Protein AF-A0A3Q0JK42-F1 (afdb_monomer_lite)

Secondary structure (DSSP, 8-state):
-----PPPTT--EEEEETHHHHHHHHHHHHHHHTT--SSSSSTT-EEEEES-B-TTTSTTT-SSPPPP-GGGSSEEEEE-SSEESSTTS-SEE-S--SSEEEEETTSS--TTSPP-TTHHHHHHHHT---HHHHHHHHHHHHHHHHHHHHTT-TTS---EEE--TTHHHHHHTTTT-S----TT-TT-SEEE-STTTTT----EEEEE---SSSS--EEEEEEEEE--TTPPPEES-EEEEEEETTEEEEEEE--TTTTEE-TT-EEEEEEEEETTSS-SS-----EEEEE-

pLDDT: mean 81.43, std 16.19, range [24.94, 98.69]

Structure (mmCIF, N/CA/C/O backbone):
data_AF-A0A3Q0JK42-F1
#
_entry.id   AF-A0A3Q0JK42-F1
#
loop_
_atom_site.group_PDB
_atom_site.id
_atom_site.type_symbol
_atom_site.label_atom_id
_atom_site.label_alt_id
_atom_site.label_comp_id
_atom_site.label_asym_id
_atom_site.label_entity_id
_atom_site.label_seq_id
_atom_site.pdbx_PDB_ins_code
_atom_site.Cartn_x
_atom_site.Cartn_y
_atom_site.Cartn_z
_atom_site.occupancy
_atom_site.B_iso_or_equiv
_atom_site.auth_seq_id
_atom_site.auth_comp_id
_atom_site.auth_asym_id
_atom_site.auth_atom_id
_atom_site.pdbx_PDB_model_num
ATOM 1 N N . MET A 1 1 ? 32.723 -15.641 -33.026 1.00 32.78 1 MET A N 1
ATOM 2 C CA . MET A 1 1 ? 31.416 -15.017 -32.729 1.00 32.78 1 MET A CA 1
ATOM 3 C C . MET A 1 1 ? 31.024 -15.436 -31.329 1.00 32.78 1 MET A C 1
ATOM 5 O O . MET A 1 1 ? 30.781 -16.614 -31.120 1.00 32.78 1 MET A O 1
ATOM 9 N N . VAL A 1 2 ? 31.061 -14.514 -30.368 1.00 24.94 2 VAL A N 1
ATOM 10 C CA . VAL A 1 2 ? 30.488 -14.760 -29.041 1.00 24.94 2 VAL A CA 1
ATOM 11 C C . VAL A 1 2 ? 29.003 -14.458 -29.167 1.00 24.94 2 VAL A C 1
ATOM 13 O O . VAL A 1 2 ? 28.617 -13.308 -29.366 1.00 24.94 2 VAL A O 1
ATOM 16 N N . SER A 1 3 ? 28.186 -15.504 -29.150 1.00 26.56 3 SER A N 1
ATOM 17 C CA . SER A 1 3 ? 26.735 -15.387 -29.107 1.00 26.56 3 SER A CA 1
ATOM 18 C C . SER A 1 3 ? 26.363 -14.841 -27.732 1.00 26.56 3 SER A C 1
ATOM 20 O O . SER A 1 3 ? 26.438 -15.566 -26.744 1.00 26.56 3 SER A O 1
ATOM 22 N N . ILE A 1 4 ? 26.022 -13.555 -27.648 1.00 33.03 4 ILE A N 1
ATOM 23 C CA . ILE A 1 4 ? 25.383 -13.000 -26.453 1.00 33.03 4 ILE A CA 1
ATOM 24 C C . ILE A 1 4 ? 23.998 -13.655 -26.390 1.00 33.03 4 ILE A C 1
ATOM 26 O O . ILE A 1 4 ? 23.230 -13.479 -27.341 1.00 33.03 4 ILE A O 1
ATOM 30 N N . PRO A 1 5 ? 23.671 -14.445 -25.353 1.00 32.69 5 PRO A N 1
ATOM 31 C CA . PRO A 1 5 ? 22.331 -14.989 -25.223 1.00 32.69 5 PRO A CA 1
ATOM 32 C C . PRO A 1 5 ? 21.363 -13.811 -25.084 1.00 32.69 5 PRO A C 1
ATOM 34 O O . PRO A 1 5 ? 21.448 -13.019 -24.148 1.00 32.69 5 PRO A O 1
ATOM 37 N N . VAL A 1 6 ? 20.488 -13.658 -26.075 1.00 39.69 6 VAL A N 1
ATOM 38 C CA . VAL A 1 6 ? 19.373 -12.716 -26.018 1.00 39.69 6 VAL A CA 1
ATOM 39 C C . VAL A 1 6 ? 18.411 -13.279 -24.978 1.00 39.69 6 VAL A C 1
ATOM 41 O O . VAL A 1 6 ? 17.923 -14.394 -25.155 1.00 39.69 6 VAL A O 1
ATOM 44 N N . ALA A 1 7 ? 18.209 -12.551 -23.878 1.00 40.12 7 ALA A N 1
ATOM 45 C CA . ALA A 1 7 ? 17.236 -12.909 -22.850 1.00 40.12 7 ALA A CA 1
ATOM 46 C C . ALA A 1 7 ? 15.854 -13.157 -23.483 1.00 40.12 7 ALA A C 1
ATOM 48 O O . ALA A 1 7 ? 15.482 -12.471 -24.443 1.00 40.12 7 ALA A O 1
ATOM 49 N N . ASP A 1 8 ? 15.125 -14.148 -22.966 1.00 40.28 8 ASP A N 1
ATOM 50 C CA . ASP A 1 8 ? 13.773 -14.473 -23.416 1.00 40.28 8 ASP A CA 1
ATOM 51 C C . ASP A 1 8 ? 12.874 -13.221 -23.293 1.00 40.28 8 ASP A C 1
ATOM 53 O O . ASP A 1 8 ? 12.838 -12.594 -22.230 1.00 40.28 8 ASP A O 1
ATOM 57 N N . PRO A 1 9 ? 12.169 -12.809 -24.362 1.00 42.19 9 PRO A N 1
ATOM 58 C CA . PRO A 1 9 ? 11.233 -11.688 -24.339 1.00 42.19 9 PRO A CA 1
ATOM 59 C C . PRO A 1 9 ? 10.153 -11.733 -23.245 1.00 42.19 9 PRO A C 1
ATOM 61 O O . PRO A 1 9 ? 9.582 -10.686 -22.947 1.00 42.19 9 PRO A O 1
ATOM 64 N N . GLN A 1 10 ? 9.859 -12.907 -22.672 1.00 44.38 10 GLN A N 1
ATOM 65 C CA . GLN A 1 10 ? 8.870 -13.061 -21.596 1.00 44.38 10 GLN A CA 1
ATOM 66 C C . GLN A 1 10 ? 9.382 -12.628 -20.206 1.00 44.38 10 GLN A C 1
ATOM 68 O O . GLN A 1 10 ? 8.567 -12.424 -19.313 1.00 44.38 10 GLN A O 1
ATOM 73 N N . ASP A 1 11 ? 10.688 -12.387 -20.030 1.00 57.28 11 ASP A N 1
ATOM 74 C CA . ASP A 1 11 ? 11.319 -12.141 -18.719 1.00 57.28 11 ASP A CA 1
ATOM 75 C C . ASP A 1 11 ? 11.802 -10.689 -18.513 1.00 57.28 11 ASP A C 1
ATOM 77 O O . ASP A 1 11 ? 12.829 -10.435 -17.878 1.00 57.28 11 ASP A O 1
ATOM 81 N N . ASN A 1 12 ? 11.097 -9.689 -19.051 1.00 74.50 12 ASN A N 1
ATOM 82 C CA . ASN A 1 12 ? 11.522 -8.291 -18.919 1.00 74.50 12 ASN A CA 1
ATOM 83 C C . ASN A 1 12 ? 10.734 -7.544 -17.831 1.00 74.50 12 ASN A C 1
ATOM 85 O O . ASN A 1 12 ? 9.859 -6.731 -18.124 1.00 74.50 12 ASN A O 1
ATOM 89 N N . SER A 1 13 ? 11.057 -7.809 -16.562 1.00 82.94 13 SER A N 1
ATOM 90 C CA . SER A 1 13 ? 10.469 -7.120 -15.405 1.00 82.94 13 SER A CA 1
ATOM 91 C C . SER A 1 13 ? 11.527 -6.308 -14.658 1.00 82.94 13 SER A C 1
ATOM 93 O O . SER A 1 13 ? 12.568 -6.832 -14.263 1.00 82.94 13 SER A O 1
ATOM 95 N N . HIS A 1 14 ? 11.273 -5.016 -14.466 1.00 88.25 14 HIS A N 1
ATOM 96 C CA . HIS A 1 14 ? 12.131 -4.117 -13.698 1.00 88.25 14 HIS A CA 1
ATOM 97 C C . HIS A 1 14 ? 11.442 -3.750 -12.390 1.00 88.25 14 HIS A C 1
ATOM 99 O O . HIS A 1 14 ? 10.287 -3.343 -12.376 1.00 88.25 14 HIS A O 1
ATOM 105 N N . CYS A 1 15 ? 12.166 -3.841 -11.283 1.00 93.38 15 CYS A N 1
ATOM 106 C CA . CYS A 1 15 ? 11.660 -3.489 -9.965 1.00 93.38 15 CYS A CA 1
ATOM 107 C C . CYS A 1 15 ? 12.560 -2.404 -9.372 1.00 93.38 15 CYS A C 1
ATOM 109 O O . CYS A 1 15 ? 13.774 -2.591 -9.276 1.00 93.38 15 CYS A O 1
ATOM 111 N N . GLY A 1 16 ? 11.983 -1.258 -9.019 1.00 95.25 16 GLY A N 1
ATOM 112 C CA . GLY A 1 16 ? 12.720 -0.112 -8.498 1.00 95.25 16 GLY A CA 1
ATOM 113 C C . GLY A 1 16 ? 12.140 0.359 -7.174 1.00 95.25 16 GLY A C 1
ATOM 114 O O . GLY A 1 16 ? 10.959 0.673 -7.100 1.00 95.25 16 GLY A O 1
ATOM 115 N N . PHE A 1 17 ? 12.973 0.433 -6.136 1.00 94.75 17 PHE A N 1
ATOM 116 C CA . PHE A 1 17 ? 12.593 0.931 -4.812 1.00 94.75 17 PHE A CA 1
ATOM 117 C C . PHE A 1 17 ? 13.0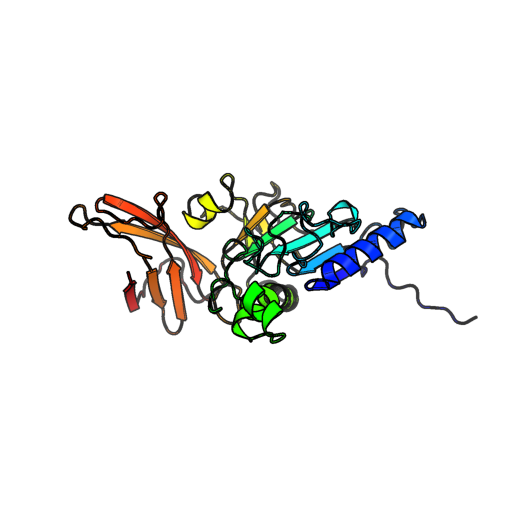28 2.383 -4.614 1.00 94.75 17 PHE A C 1
ATOM 119 O O . PHE A 1 17 ? 14.158 2.729 -4.972 1.00 94.75 17 PHE A O 1
ATOM 126 N N . SER A 1 18 ? 12.175 3.216 -4.007 1.00 92.56 18 SER A N 1
ATOM 127 C CA . SER A 1 18 ? 12.490 4.614 -3.695 1.00 92.56 18 SER A CA 1
ATOM 128 C C . SER A 1 18 ? 12.919 5.386 -4.955 1.00 92.56 18 SER A C 1
ATOM 130 O O . SER A 1 18 ? 12.228 5.352 -5.975 1.00 92.56 18 SER A O 1
ATOM 132 N N . LEU A 1 19 ? 14.085 6.043 -4.945 1.00 90.88 19 LEU A N 1
ATOM 133 C CA . LEU A 1 19 ? 14.678 6.688 -6.125 1.00 90.88 19 LEU A CA 1
ATOM 134 C C . LEU A 1 19 ? 14.878 5.710 -7.300 1.00 90.88 19 LEU A C 1
ATOM 136 O O . LEU A 1 19 ? 14.766 6.096 -8.464 1.00 90.88 19 LEU A O 1
ATOM 140 N N . GLY A 1 20 ? 15.129 4.432 -7.008 1.00 92.81 20 GLY A N 1
ATOM 141 C CA . GLY A 1 20 ? 15.275 3.376 -8.008 1.00 92.81 20 GLY A CA 1
ATOM 142 C C . GLY A 1 20 ? 14.025 3.169 -8.868 1.00 92.81 20 GLY A C 1
ATOM 143 O O . GLY A 1 20 ? 14.156 2.762 -10.020 1.00 92.81 20 GLY A O 1
ATOM 144 N N . ALA A 1 21 ? 12.829 3.504 -8.367 1.00 94.62 21 ALA A N 1
ATOM 145 C CA . ALA A 1 21 ? 11.599 3.477 -9.163 1.00 94.62 21 ALA A CA 1
ATOM 146 C C . ALA A 1 21 ? 11.678 4.452 -10.349 1.00 94.62 21 ALA A C 1
ATOM 148 O O . ALA A 1 21 ? 11.336 4.108 -11.480 1.00 94.62 21 ALA A O 1
ATOM 149 N N . HIS A 1 22 ? 12.203 5.657 -10.115 1.00 93.62 22 HIS A N 1
ATOM 150 C CA . HIS A 1 22 ? 12.406 6.650 -11.168 1.00 93.62 22 HIS A CA 1
ATOM 151 C C . HIS A 1 22 ? 13.525 6.241 -12.120 1.00 93.62 22 HIS A C 1
ATOM 153 O O . HIS A 1 22 ? 13.368 6.389 -13.328 1.00 93.62 22 HIS A O 1
ATOM 159 N N . VAL A 1 23 ? 14.615 5.655 -11.610 1.00 92.44 23 VAL A N 1
ATOM 160 C CA . VAL A 1 23 ? 15.684 5.093 -12.454 1.00 92.44 23 VAL A CA 1
ATOM 161 C C . VAL A 1 23 ? 15.128 4.037 -13.416 1.00 92.44 23 VAL A C 1
ATOM 163 O O . VAL A 1 23 ? 15.456 4.072 -14.602 1.00 92.44 23 VAL A O 1
ATOM 166 N N . ALA A 1 24 ? 14.246 3.149 -12.944 1.00 91.50 24 ALA A N 1
ATOM 167 C CA . ALA A 1 24 ? 13.568 2.173 -13.797 1.00 91.50 24 ALA A CA 1
ATOM 168 C C . ALA A 1 24 ? 12.696 2.851 -14.872 1.00 91.50 24 ALA A C 1
ATOM 170 O O . ALA A 1 24 ? 12.760 2.458 -16.036 1.00 91.50 24 ALA A O 1
ATOM 171 N N . GLY A 1 25 ? 11.958 3.910 -14.518 1.00 90.31 25 GLY A N 1
ATOM 172 C CA . GLY A 1 25 ? 11.183 4.709 -15.477 1.00 90.31 25 GLY A CA 1
ATOM 173 C C . GLY A 1 25 ? 12.052 5.365 -16.558 1.00 90.31 25 GLY A C 1
ATOM 174 O O . GLY A 1 25 ? 11.783 5.225 -17.752 1.00 90.31 25 GLY A O 1
ATOM 175 N N . TYR A 1 26 ? 13.161 6.004 -16.166 1.00 90.00 26 TYR A N 1
ATOM 176 C CA . TYR A 1 26 ? 14.138 6.568 -17.108 1.00 90.00 26 TYR A CA 1
ATOM 177 C C . TYR A 1 26 ? 14.740 5.507 -18.030 1.00 90.00 26 TYR A C 1
ATOM 179 O O . TYR A 1 26 ? 14.909 5.763 -19.225 1.00 90.00 26 TYR A O 1
ATOM 187 N N . ALA A 1 27 ? 15.052 4.322 -17.498 1.00 87.88 27 ALA A N 1
ATOM 188 C CA . ALA A 1 27 ? 15.538 3.206 -18.296 1.00 87.88 27 ALA A CA 1
ATOM 189 C C . ALA A 1 27 ? 14.483 2.774 -19.325 1.00 87.88 27 ALA A C 1
ATOM 191 O O . ALA A 1 27 ? 14.784 2.756 -20.519 1.00 87.88 27 ALA A O 1
ATOM 192 N N . GLY A 1 28 ? 13.240 2.527 -18.893 1.00 85.69 28 GLY A N 1
ATOM 193 C CA . GLY A 1 28 ? 12.124 2.164 -19.772 1.00 85.69 28 GLY A CA 1
ATOM 194 C C . GLY A 1 28 ? 11.930 3.169 -20.908 1.00 85.69 28 GLY A C 1
ATOM 195 O O . GLY A 1 28 ? 11.984 2.806 -22.088 1.00 85.69 28 GLY A O 1
ATOM 196 N N . ARG A 1 29 ? 11.857 4.461 -20.574 1.00 85.31 29 ARG A N 1
ATOM 197 C CA . ARG A 1 29 ? 11.729 5.544 -21.559 1.00 85.31 29 ARG A CA 1
ATOM 198 C C . ARG A 1 29 ? 12.920 5.641 -22.509 1.00 85.31 29 ARG A C 1
ATOM 200 O O . ARG A 1 29 ? 12.750 5.856 -23.709 1.00 85.31 29 ARG A O 1
ATOM 207 N N . GLY A 1 30 ? 14.135 5.466 -21.993 1.00 83.81 30 GLY A N 1
ATOM 208 C CA . GLY A 1 30 ? 15.356 5.458 -22.794 1.00 83.81 30 GLY A CA 1
ATOM 209 C C . GLY A 1 30 ? 15.365 4.342 -23.841 1.00 83.81 30 GLY A C 1
ATOM 210 O O . GLY A 1 30 ? 15.785 4.573 -24.977 1.00 83.81 30 GLY A O 1
ATOM 211 N N . VAL A 1 31 ? 14.864 3.152 -23.493 1.00 76.94 31 VAL A N 1
ATOM 212 C CA . VAL A 1 31 ? 14.744 2.037 -24.445 1.00 76.94 31 VAL A CA 1
ATOM 213 C C . VAL A 1 31 ? 13.650 2.324 -25.484 1.00 76.94 31 VAL A C 1
ATOM 215 O O . VAL A 1 31 ? 13.887 2.113 -26.674 1.00 76.94 31 VAL A O 1
ATOM 218 N N . GLN A 1 32 ? 12.500 2.884 -25.086 1.00 75.69 32 GLN A N 1
ATOM 219 C CA . GLN A 1 32 ? 11.429 3.263 -26.022 1.00 75.69 32 GLN A CA 1
ATOM 220 C C . GLN A 1 32 ? 11.888 4.314 -27.048 1.00 75.69 32 GLN A C 1
ATOM 222 O O . GLN A 1 32 ? 11.681 4.149 -28.254 1.00 75.69 32 GLN A O 1
ATOM 227 N N . ASN A 1 33 ? 12.571 5.368 -26.587 1.00 76.19 33 ASN A N 1
ATOM 228 C CA . ASN A 1 33 ? 13.036 6.477 -27.428 1.00 76.19 33 ASN A CA 1
ATOM 229 C C . ASN A 1 33 ? 14.079 6.056 -28.470 1.00 76.19 33 ASN A C 1
ATOM 231 O O . ASN A 1 33 ? 14.163 6.661 -29.537 1.00 76.19 33 ASN A O 1
ATOM 235 N N . LYS A 1 34 ? 14.857 5.000 -28.202 1.00 73.19 34 LYS A N 1
ATOM 236 C CA . LYS A 1 34 ? 15.833 4.445 -29.156 1.00 73.19 34 LYS A CA 1
ATOM 237 C C . LYS A 1 34 ? 15.196 3.630 -30.287 1.00 73.19 34 LYS A C 1
ATOM 239 O O . LYS A 1 34 ? 15.912 3.018 -31.073 1.00 73.19 34 LYS A O 1
ATOM 244 N N . GLY A 1 35 ? 13.866 3.623 -30.394 1.00 59.00 35 GLY A N 1
ATOM 245 C CA . GLY A 1 35 ? 13.168 2.989 -31.508 1.00 59.00 35 GLY A CA 1
ATOM 246 C C . GLY A 1 35 ? 13.097 1.468 -31.403 1.00 59.00 35 GLY A C 1
ATOM 247 O O . GLY A 1 35 ? 12.729 0.820 -32.380 1.00 59.00 35 GLY A O 1
ATOM 248 N N . PHE A 1 36 ? 13.365 0.892 -30.225 1.00 57.88 36 PHE A N 1
ATOM 249 C CA . PHE A 1 36 ? 13.019 -0.497 -29.915 1.00 57.88 36 PHE A CA 1
ATOM 250 C C . PHE A 1 36 ? 11.489 -0.630 -29.774 1.00 57.88 36 PHE A C 1
ATOM 252 O O . PHE A 1 36 ? 10.960 -1.004 -28.733 1.00 57.88 36 PHE A O 1
ATOM 259 N N . LYS A 1 37 ? 10.729 -0.270 -30.813 1.00 50.44 37 LYS A N 1
ATOM 260 C CA . LYS A 1 37 ? 9.275 -0.405 -30.809 1.00 50.44 37 LYS A CA 1
ATOM 261 C C . LYS A 1 37 ? 8.899 -1.885 -30.837 1.00 50.44 37 LYS A C 1
ATOM 263 O O . LYS A 1 37 ? 9.265 -2.606 -31.758 1.00 50.44 37 LYS A O 1
ATOM 268 N N . ILE A 1 38 ? 8.169 -2.277 -29.790 1.00 48.62 38 ILE A N 1
ATOM 269 C CA . ILE A 1 38 ? 7.027 -3.204 -29.776 1.00 48.62 38 ILE A CA 1
ATOM 270 C C . ILE A 1 38 ? 7.152 -4.305 -30.835 1.00 48.62 38 ILE A C 1
ATOM 272 O O . ILE A 1 38 ? 6.643 -4.191 -31.945 1.00 48.62 38 ILE A O 1
ATOM 276 N N . GLY A 1 39 ? 7.856 -5.376 -30.493 1.00 43.62 39 GLY A N 1
ATOM 277 C CA . GLY A 1 39 ? 7.960 -6.529 -31.384 1.00 43.62 39 GLY A CA 1
ATOM 278 C C . GLY A 1 39 ? 8.380 -7.790 -30.655 1.00 43.62 39 GLY A C 1
ATOM 279 O O . GLY A 1 39 ? 7.776 -8.834 -30.868 1.00 43.62 39 GLY A O 1
ATOM 280 N N . ARG A 1 40 ? 9.364 -7.695 -29.749 1.00 49.38 40 ARG A N 1
ATOM 281 C CA . ARG A 1 40 ? 9.724 -8.806 -28.851 1.00 49.38 40 ARG A CA 1
ATOM 282 C C . ARG A 1 40 ? 10.073 -8.345 -27.429 1.00 49.38 40 ARG A C 1
ATOM 284 O O . ARG A 1 40 ? 9.331 -8.668 -26.525 1.00 49.38 40 ARG A O 1
ATOM 291 N N . ILE A 1 41 ? 11.101 -7.518 -27.217 1.00 49.09 41 ILE A N 1
ATOM 292 C CA . ILE A 1 41 ? 11.657 -7.273 -25.859 1.00 49.09 41 ILE A CA 1
ATOM 293 C C . ILE A 1 41 ? 10.924 -6.183 -25.040 1.00 49.09 41 ILE A C 1
ATOM 295 O O . ILE A 1 41 ? 10.839 -6.275 -23.819 1.00 49.09 41 ILE A O 1
ATOM 299 N N . LEU A 1 42 ? 10.394 -5.134 -25.685 1.00 49.12 42 LEU A N 1
ATOM 300 C CA . LEU A 1 42 ? 9.702 -4.026 -24.996 1.00 49.12 42 LEU A CA 1
ATOM 301 C C . LEU A 1 42 ? 8.175 -4.140 -24.966 1.00 49.12 42 LEU A C 1
ATOM 303 O O . LEU A 1 42 ? 7.535 -3.443 -24.185 1.00 49.12 42 LEU A O 1
ATOM 307 N N . GLY A 1 43 ? 7.586 -4.996 -25.806 1.00 55.97 43 GLY A N 1
ATOM 308 C CA . GLY A 1 43 ? 6.128 -5.151 -25.879 1.00 55.97 43 GLY A CA 1
ATOM 309 C C . GLY A 1 43 ? 5.508 -5.707 -24.594 1.00 55.97 43 GLY A C 1
ATOM 310 O O . GLY A 1 43 ? 4.300 -5.618 -24.435 1.00 55.97 43 GLY A O 1
ATOM 311 N N . MET A 1 44 ? 6.340 -6.248 -23.699 1.00 67.12 44 MET A N 1
ATOM 312 C CA . MET A 1 44 ? 5.950 -6.888 -22.444 1.00 67.12 44 MET A CA 1
ATOM 313 C C . MET A 1 44 ? 6.757 -6.363 -21.244 1.00 67.12 44 MET A C 1
ATOM 315 O O . MET A 1 44 ? 6.790 -7.012 -20.207 1.00 67.12 44 MET A O 1
ATOM 319 N N . LEU A 1 45 ? 7.441 -5.210 -21.362 1.00 83.31 45 LEU A N 1
ATOM 320 C CA . LEU A 1 45 ? 8.166 -4.648 -20.216 1.00 83.31 45 LEU A CA 1
ATOM 321 C C . LEU A 1 45 ? 7.166 -4.302 -19.104 1.00 83.31 45 LEU A C 1
ATOM 323 O O . LEU A 1 45 ? 6.267 -3.484 -19.320 1.00 83.31 45 LEU A O 1
ATOM 327 N N . LYS A 1 46 ? 7.381 -4.877 -17.921 1.00 90.62 46 LYS A N 1
ATOM 328 C CA . LYS A 1 46 ? 6.724 -4.488 -16.673 1.00 90.62 46 LYS A CA 1
ATOM 329 C C . LYS A 1 46 ? 7.691 -3.692 -15.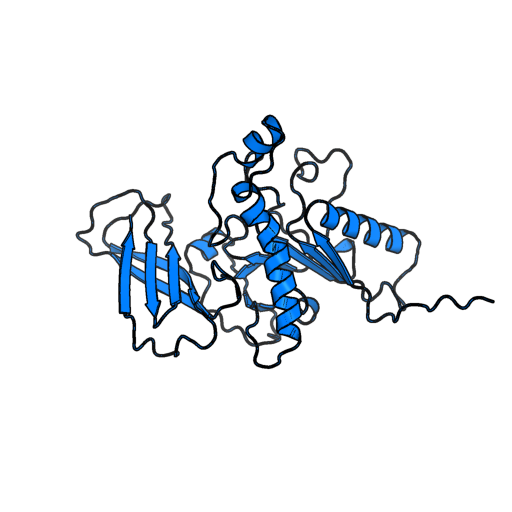800 1.00 90.62 46 LYS A C 1
ATOM 331 O O . LYS A 1 46 ? 8.840 -4.097 -15.625 1.00 90.62 46 LYS A O 1
ATOM 336 N N . ILE A 1 47 ? 7.225 -2.586 -15.222 1.00 94.44 47 ILE A N 1
ATOM 337 C CA . ILE A 1 47 ? 7.947 -1.854 -14.174 1.00 94.44 47 ILE A CA 1
ATOM 338 C C . ILE A 1 47 ? 7.130 -1.874 -12.882 1.00 94.44 47 ILE A C 1
ATOM 340 O O . ILE A 1 47 ? 6.017 -1.363 -12.856 1.00 94.44 47 ILE A O 1
ATOM 344 N N . SER A 1 48 ? 7.717 -2.382 -11.801 1.00 97.12 48 SER A N 1
ATOM 345 C CA . SER A 1 48 ? 7.177 -2.265 -10.446 1.00 97.12 48 SER A CA 1
ATOM 346 C C . SER A 1 48 ? 7.889 -1.151 -9.679 1.00 97.12 48 SER A C 1
ATOM 348 O O . SER A 1 48 ? 9.075 -1.261 -9.353 1.00 97.12 48 SER A O 1
ATOM 350 N N . GLY A 1 49 ? 7.168 -0.068 -9.395 1.00 97.56 49 GLY A N 1
ATOM 351 C CA . GLY A 1 49 ? 7.615 1.044 -8.559 1.00 97.56 49 GLY A CA 1
ATOM 352 C C . GLY A 1 49 ? 7.280 0.794 -7.091 1.00 97.56 49 GLY A C 1
ATOM 353 O O . GLY A 1 49 ? 6.117 0.737 -6.706 1.00 97.56 49 GLY A O 1
ATOM 354 N N . LEU A 1 50 ? 8.292 0.648 -6.247 1.00 97.69 50 LEU A N 1
ATOM 355 C CA . LEU A 1 50 ? 8.116 0.360 -4.829 1.00 97.69 50 LEU A CA 1
ATOM 356 C C . LEU A 1 50 ? 8.394 1.619 -4.022 1.00 97.69 50 LEU A C 1
ATOM 358 O O . LEU A 1 50 ? 9.546 2.011 -3.848 1.00 97.69 50 LEU A O 1
ATOM 36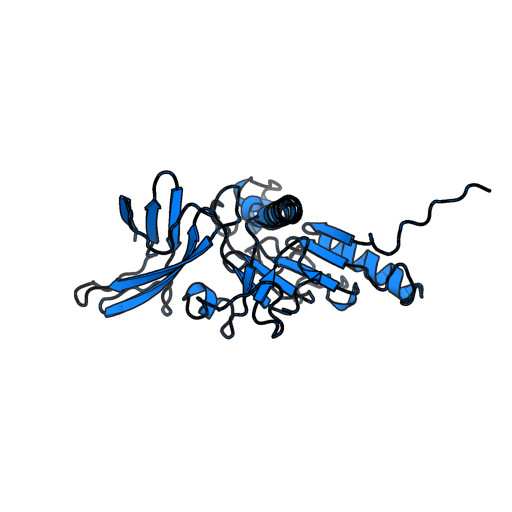2 N N . 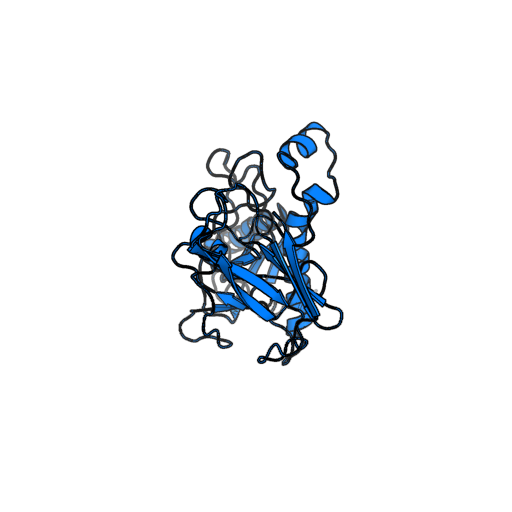ASP A 1 51 ? 7.312 2.241 -3.574 1.00 96.38 51 ASP A N 1
ATOM 363 C CA . ASP A 1 51 ? 7.256 3.519 -2.874 1.00 96.38 51 ASP A CA 1
ATOM 364 C C . ASP A 1 51 ? 8.162 4.591 -3.511 1.00 96.38 51 ASP A C 1
ATOM 366 O O . ASP A 1 51 ? 9.181 4.971 -2.932 1.00 96.38 51 ASP A O 1
ATOM 370 N N . PRO A 1 52 ? 7.857 5.041 -4.748 1.00 94.38 52 PRO A N 1
ATOM 371 C CA . PRO A 1 52 ? 8.718 5.951 -5.505 1.00 94.38 52 PRO A CA 1
ATOM 372 C C . PRO A 1 52 ? 9.034 7.229 -4.727 1.00 94.38 52 PRO A C 1
ATOM 374 O O . PRO A 1 52 ? 8.138 7.816 -4.124 1.00 94.38 52 PRO A O 1
ATOM 377 N N . ALA A 1 53 ? 10.293 7.670 -4.745 1.00 89.00 53 ALA A N 1
ATOM 378 C CA . ALA A 1 53 ? 10.745 8.785 -3.916 1.00 89.00 53 ALA A CA 1
ATOM 379 C C . ALA A 1 53 ? 9.993 10.096 -4.213 1.00 89.00 53 ALA A C 1
ATOM 381 O O . ALA A 1 53 ? 9.947 10.587 -5.334 1.00 89.00 53 ALA A O 1
ATOM 382 N N . SER A 1 54 ? 9.454 10.707 -3.164 1.00 82.12 54 SER A N 1
ATOM 383 C CA . SER A 1 54 ? 8.755 11.990 -3.223 1.00 82.12 54 SER A CA 1
ATOM 384 C C . SER A 1 54 ? 9.678 13.196 -3.428 1.00 82.12 54 SER A C 1
ATOM 386 O O . SER A 1 54 ? 9.375 14.050 -4.267 1.00 82.12 54 SER A O 1
ATOM 388 N N . PRO A 1 55 ? 10.776 13.344 -2.655 1.00 72.62 55 PRO A N 1
ATOM 389 C CA . PRO A 1 55 ? 11.630 14.524 -2.762 1.00 72.62 55 PRO A CA 1
ATOM 390 C C . PRO A 1 55 ? 12.150 14.704 -4.195 1.00 72.62 55 PRO A C 1
ATOM 392 O O . PRO A 1 55 ? 12.569 13.735 -4.817 1.00 72.62 55 PRO A O 1
ATOM 395 N N . LEU A 1 56 ? 12.131 15.942 -4.708 1.00 68.62 56 LEU A N 1
ATOM 396 C CA . LEU A 1 56 ? 12.558 16.337 -6.068 1.00 68.62 56 LEU A CA 1
ATOM 397 C C . LEU A 1 56 ? 11.655 15.894 -7.240 1.00 68.62 56 LEU A C 1
ATOM 399 O O . LEU A 1 56 ? 11.834 16.402 -8.344 1.00 68.62 56 LEU A O 1
ATOM 403 N N . PHE A 1 57 ? 10.669 15.017 -7.019 1.00 67.19 57 PHE A N 1
ATOM 404 C CA . PHE A 1 57 ? 9.740 14.547 -8.064 1.00 67.19 57 PHE A CA 1
ATOM 405 C C . PHE A 1 57 ? 8.303 15.084 -7.917 1.00 67.19 57 PHE A C 1
ATOM 407 O O . PHE A 1 57 ? 7.466 14.834 -8.781 1.00 67.19 57 PHE A O 1
ATOM 414 N N . ARG A 1 58 ? 8.002 15.856 -6.859 1.00 66.88 58 ARG A N 1
ATOM 415 C CA . ARG A 1 58 ? 6.702 16.544 -6.689 1.00 66.88 58 ARG A CA 1
ATOM 416 C C . ARG A 1 58 ? 6.565 17.722 -7.646 1.00 66.88 58 ARG A C 1
ATOM 418 O O . ARG A 1 58 ? 7.515 18.479 -7.809 1.00 66.88 58 ARG A O 1
ATOM 425 N N . GLN A 1 59 ? 5.356 17.978 -8.148 1.00 55.94 59 GLN A N 1
ATOM 426 C CA . GLN A 1 59 ? 5.065 19.078 -9.086 1.00 55.94 59 GLN A CA 1
ATOM 427 C C . GLN A 1 59 ? 5.560 20.466 -8.621 1.00 55.94 59 GLN A C 1
ATOM 429 O O . GLN A 1 59 ? 5.964 21.277 -9.446 1.00 55.94 59 GLN A O 1
ATOM 434 N N . LEU A 1 60 ? 5.593 20.729 -7.308 1.00 48.00 60 LEU A N 1
ATOM 435 C CA . LEU A 1 60 ? 6.077 21.991 -6.719 1.00 48.00 60 LEU A CA 1
ATOM 436 C C . LEU A 1 60 ? 7.613 22.128 -6.662 1.00 48.00 60 LEU A C 1
ATOM 438 O O . LEU A 1 60 ? 8.114 23.234 -6.486 1.00 48.00 60 LEU A O 1
ATOM 442 N N . LEU A 1 61 ? 8.357 21.025 -6.794 1.00 49.84 61 LEU A N 1
ATOM 443 C CA . LEU A 1 61 ? 9.827 20.967 -6.748 1.00 49.84 61 LEU A CA 1
ATOM 444 C C . LEU A 1 61 ? 10.431 20.285 -7.986 1.00 49.84 61 LEU A C 1
ATOM 446 O O . LEU A 1 61 ? 11.633 20.028 -7.998 1.00 49.84 61 LEU A O 1
ATOM 450 N N . ALA A 1 62 ? 9.619 19.978 -9.003 1.00 51.00 62 ALA A N 1
ATOM 451 C CA . ALA A 1 62 ? 10.021 19.288 -10.223 1.00 51.00 62 ALA A CA 1
ATOM 452 C C . ALA A 1 62 ? 10.901 20.202 -11.088 1.00 51.00 62 ALA A C 1
ATOM 454 O O . ALA A 1 62 ? 10.496 20.765 -12.105 1.00 51.00 62 ALA A O 1
ATOM 455 N N . THR A 1 63 ? 12.147 20.369 -10.663 1.00 47.97 63 THR A N 1
ATOM 456 C CA . THR A 1 63 ? 13.225 20.916 -11.469 1.00 47.97 63 THR A CA 1
ATOM 457 C C . THR A 1 63 ? 13.585 19.860 -12.503 1.00 47.97 63 THR A C 1
ATOM 459 O O . THR A 1 63 ? 14.301 18.926 -12.164 1.00 47.97 63 THR A O 1
ATOM 462 N N . SER A 1 64 ? 13.037 19.960 -13.719 1.00 56.25 64 SER A N 1
ATOM 463 C CA . SER A 1 64 ? 13.417 19.198 -14.931 1.00 56.25 64 SER A CA 1
ATOM 464 C C . SER A 1 64 ? 13.418 17.656 -14.882 1.00 56.25 64 SER A C 1
ATOM 466 O O . SER A 1 64 ? 13.553 17.028 -15.933 1.00 56.25 64 SER A O 1
ATOM 468 N N . LEU A 1 65 ? 13.241 17.030 -13.719 1.00 67.31 65 LEU A N 1
ATOM 469 C CA . LEU A 1 65 ? 13.212 15.588 -13.535 1.00 67.31 65 LEU A CA 1
ATOM 470 C C . LEU A 1 65 ? 11.800 15.068 -13.774 1.00 67.31 65 LEU A C 1
ATOM 472 O O . LEU A 1 65 ? 10.834 15.534 -13.174 1.00 67.31 65 LEU A O 1
ATOM 476 N N . VAL A 1 66 ? 11.688 14.065 -14.638 1.00 77.75 66 VAL A N 1
ATOM 477 C CA . VAL A 1 66 ? 10.429 13.373 -14.882 1.00 77.75 66 VAL A CA 1
ATOM 478 C C . VAL A 1 66 ? 10.322 12.174 -13.947 1.00 77.75 66 VAL A C 1
ATOM 480 O O . VAL A 1 66 ? 11.241 11.358 -13.867 1.00 77.75 66 VAL A O 1
ATOM 483 N N . SER A 1 67 ? 9.197 12.074 -13.247 1.00 87.25 67 SER A N 1
ATOM 484 C CA . SER A 1 67 ? 8.857 10.918 -12.425 1.00 87.25 67 SER A CA 1
ATOM 485 C C . SER A 1 67 ? 8.585 9.675 -13.282 1.00 87.25 67 SER A C 1
ATOM 487 O O . SER A 1 67 ? 8.373 9.750 -14.500 1.00 87.25 67 SER A O 1
ATOM 489 N N . LEU A 1 68 ? 8.587 8.524 -12.603 1.00 92.00 68 LEU A N 1
ATOM 490 C CA . LEU A 1 68 ? 8.044 7.285 -13.156 1.00 92.00 68 LEU A CA 1
ATOM 491 C C . LEU A 1 68 ? 6.586 7.556 -13.527 1.00 92.00 68 LEU A C 1
ATOM 493 O O . LEU A 1 68 ? 5.874 8.172 -12.738 1.00 92.00 68 LEU A O 1
ATOM 497 N N . ASN A 1 69 ? 6.150 7.104 -14.695 1.00 92.94 69 ASN A N 1
ATOM 498 C CA . ASN A 1 69 ? 4.739 7.118 -15.053 1.00 92.94 69 ASN A CA 1
ATOM 499 C C . ASN A 1 69 ? 4.333 5.899 -15.889 1.00 92.94 69 ASN A C 1
ATOM 501 O O . ASN A 1 69 ? 5.180 5.151 -16.376 1.00 92.94 69 ASN A O 1
ATOM 505 N N . SER A 1 70 ? 3.026 5.725 -16.089 1.00 93.44 70 SER A N 1
ATOM 506 C CA . SER A 1 70 ? 2.439 4.638 -16.878 1.00 93.44 70 SER A CA 1
ATOM 507 C C . SER A 1 70 ? 2.997 4.526 -18.301 1.00 93.44 70 SER A C 1
ATOM 509 O O . SER A 1 70 ? 3.102 3.421 -18.817 1.00 93.44 70 SER A O 1
ATOM 511 N N . GLY A 1 71 ? 3.437 5.622 -18.922 1.00 90.19 71 GLY A N 1
ATOM 512 C CA . GLY A 1 71 ? 4.033 5.603 -20.260 1.00 90.19 71 GLY A CA 1
ATOM 513 C C . GLY A 1 71 ? 5.424 4.964 -20.336 1.00 90.19 71 GLY A C 1
ATOM 514 O O . GLY A 1 71 ? 5.892 4.672 -21.435 1.00 90.19 71 GLY A O 1
ATOM 515 N N . ASP A 1 72 ? 6.098 4.718 -19.209 1.00 88.88 72 ASP A N 1
ATOM 516 C CA . ASP A 1 72 ? 7.484 4.229 -19.199 1.00 88.88 72 ASP A CA 1
ATOM 517 C C . ASP A 1 72 ? 7.626 2.739 -19.554 1.00 88.88 72 ASP A C 1
ATOM 519 O O . ASP A 1 72 ? 8.726 2.279 -19.879 1.00 88.88 72 ASP A O 1
ATOM 523 N N . ALA A 1 73 ? 6.525 1.983 -19.566 1.00 89.81 73 ALA A N 1
ATOM 524 C CA . ALA A 1 73 ? 6.505 0.562 -19.905 1.00 89.81 73 ALA A CA 1
ATOM 525 C C . ALA A 1 73 ? 5.142 0.109 -20.449 1.00 89.81 73 ALA A C 1
ATOM 527 O O . ALA A 1 73 ? 4.192 0.885 -20.487 1.00 89.81 73 ALA A O 1
ATOM 528 N N . HIS A 1 74 ? 5.037 -1.158 -20.867 1.00 89.12 74 HIS A N 1
ATOM 529 C CA . HIS A 1 74 ? 3.747 -1.734 -21.261 1.00 89.12 74 HIS A CA 1
ATOM 530 C C . HIS A 1 74 ? 2.795 -1.823 -20.066 1.00 89.12 74 HIS A C 1
ATOM 532 O O . HIS A 1 74 ? 1.602 -1.556 -20.190 1.00 89.12 74 HIS A O 1
ATOM 538 N N . TYR A 1 75 ? 3.344 -2.166 -18.903 1.00 92.69 75 TYR A N 1
ATOM 539 C CA . TYR A 1 75 ? 2.620 -2.162 -17.648 1.00 92.69 75 TYR A CA 1
ATOM 540 C C . TYR A 1 75 ? 3.491 -1.592 -16.530 1.00 92.69 75 TYR A C 1
ATOM 542 O O . TYR A 1 75 ? 4.692 -1.848 -16.458 1.00 92.69 75 TYR A O 1
ATOM 550 N N . VAL A 1 76 ? 2.875 -0.789 -15.668 1.00 95.56 76 VAL A N 1
ATOM 551 C CA . VAL A 1 76 ? 3.539 -0.128 -14.543 1.00 95.56 76 VAL A CA 1
ATOM 552 C C . VAL A 1 76 ? 2.642 -0.299 -13.336 1.00 95.56 76 VAL A C 1
ATOM 554 O O . VAL A 1 76 ? 1.534 0.236 -13.331 1.00 95.56 76 VAL A O 1
ATOM 557 N N . ASP A 1 77 ? 3.098 -1.037 -12.337 1.00 97.69 77 ASP A N 1
ATOM 558 C CA . ASP A 1 77 ? 2.425 -1.126 -11.050 1.00 97.69 77 ASP A CA 1
ATOM 559 C C . ASP A 1 77 ? 3.222 -0.409 -9.969 1.00 97.69 77 ASP A C 1
ATOM 561 O O . ASP A 1 77 ? 4.451 -0.435 -9.961 1.00 97.69 77 ASP A O 1
ATOM 565 N N . VAL A 1 78 ? 2.525 0.259 -9.056 1.00 98.44 78 VAL A N 1
ATOM 566 C CA . VAL A 1 78 ? 3.161 1.057 -8.008 1.00 98.44 78 VAL A CA 1
ATOM 567 C C . VAL A 1 78 ? 2.583 0.686 -6.654 1.00 98.44 78 VAL A C 1
ATOM 569 O O . VAL A 1 78 ? 1.372 0.578 -6.506 1.00 98.44 78 VAL A O 1
ATOM 572 N N . ILE A 1 79 ? 3.440 0.465 -5.658 1.00 98.69 79 ILE A N 1
ATOM 573 C CA . ILE A 1 79 ? 3.030 0.259 -4.265 1.00 98.69 79 ILE A CA 1
ATOM 574 C C . ILE A 1 79 ? 3.414 1.505 -3.475 1.00 98.69 79 ILE A C 1
ATOM 576 O O . ILE A 1 79 ? 4.599 1.763 -3.291 1.00 98.69 79 ILE A O 1
ATOM 580 N N . HIS A 1 80 ? 2.423 2.244 -2.987 1.00 97.75 80 HIS A N 1
ATOM 581 C CA . HIS A 1 80 ? 2.593 3.433 -2.153 1.00 97.75 80 HIS A CA 1
ATOM 582 C C . HIS A 1 80 ? 2.450 3.033 -0.689 1.00 97.75 80 HIS A C 1
ATOM 584 O O . HIS A 1 80 ? 1.375 2.604 -0.275 1.00 97.75 80 HIS A O 1
ATOM 590 N N . SER A 1 81 ? 3.513 3.139 0.102 1.00 96.25 81 SER A N 1
ATOM 591 C CA . SER A 1 81 ? 3.494 2.718 1.507 1.00 96.25 81 SER A CA 1
ATOM 592 C C . SER A 1 81 ? 3.897 3.800 2.497 1.00 96.25 81 SER A C 1
ATOM 594 O O . SER A 1 81 ? 3.541 3.661 3.664 1.00 96.25 81 SER A O 1
ATOM 596 N N . ASP A 1 82 ? 4.574 4.857 2.047 1.00 92.88 82 ASP A N 1
ATOM 597 C CA . ASP A 1 82 ? 4.959 6.027 2.848 1.00 92.88 82 ASP A CA 1
ATOM 598 C C . ASP A 1 82 ? 4.649 7.329 2.098 1.00 92.88 82 ASP A C 1
ATOM 600 O O . ASP A 1 82 ? 5.479 8.234 1.971 1.00 92.88 82 ASP A O 1
ATOM 604 N N . GLY A 1 83 ? 3.449 7.393 1.519 1.00 88.00 83 GLY A N 1
ATOM 605 C CA . GLY A 1 83 ? 3.009 8.492 0.679 1.00 88.00 83 GLY A CA 1
ATOM 606 C C . GLY A 1 83 ? 3.003 9.827 1.420 1.00 88.00 83 GLY A C 1
ATOM 607 O O . GLY A 1 83 ? 2.494 9.971 2.530 1.00 88.00 83 GLY A O 1
ATOM 608 N N . ALA A 1 84 ? 3.534 10.848 0.768 1.00 76.50 84 ALA A N 1
ATOM 609 C CA . ALA A 1 84 ? 3.609 12.181 1.321 1.00 76.50 84 ALA A CA 1
ATOM 610 C C . ALA A 1 84 ? 2.444 13.076 0.887 1.00 76.50 84 ALA A C 1
ATOM 612 O O . ALA A 1 84 ? 2.347 13.451 -0.284 1.00 76.50 84 ALA A O 1
ATOM 613 N N . ARG A 1 85 ? 1.602 13.508 1.835 1.00 72.81 85 ARG A N 1
ATOM 614 C CA . ARG A 1 85 ? 0.559 14.522 1.570 1.00 72.81 85 ARG A CA 1
ATOM 615 C C . ARG A 1 85 ? 1.065 15.955 1.731 1.00 72.81 85 ARG A C 1
ATOM 617 O O . ARG A 1 85 ? 0.599 16.845 1.027 1.00 72.81 85 ARG A O 1
ATOM 624 N N . HIS A 1 86 ? 2.051 16.165 2.602 1.00 65.56 86 HIS A N 1
ATOM 625 C CA . HIS A 1 86 ? 2.726 17.447 2.818 1.00 65.56 86 HIS A CA 1
ATOM 626 C C . HIS A 1 86 ? 4.239 17.292 2.651 1.00 65.56 86 HIS A C 1
ATOM 628 O O . HIS A 1 86 ? 4.764 16.181 2.660 1.00 65.56 86 HIS A O 1
ATOM 634 N N . TRP A 1 87 ? 4.963 18.391 2.428 1.00 58.97 87 TRP A N 1
ATOM 635 C CA . TRP A 1 87 ? 6.411 18.367 2.149 1.00 58.97 87 TRP A CA 1
ATOM 636 C C . TRP A 1 87 ? 7.256 17.827 3.315 1.00 58.97 87 TRP A C 1
ATOM 638 O O . TRP A 1 87 ? 8.362 17.348 3.089 1.00 58.97 87 TRP A O 1
ATOM 648 N N . SER A 1 88 ? 6.727 17.873 4.540 1.00 59.81 88 SER A N 1
ATOM 649 C CA . SER A 1 88 ? 7.381 17.425 5.775 1.00 59.81 88 SER A CA 1
ATOM 650 C C . SER A 1 88 ? 7.026 15.991 6.198 1.00 59.81 88 SER A C 1
ATOM 652 O O . SER A 1 88 ? 7.498 15.525 7.238 1.00 59.81 88 SER A O 1
ATOM 654 N N . GLU A 1 89 ? 6.192 15.294 5.424 1.00 71.94 89 GLU A N 1
ATOM 655 C CA . GLU A 1 89 ? 5.652 13.962 5.726 1.00 71.94 89 GLU A CA 1
ATOM 656 C C . GLU A 1 89 ? 5.988 12.999 4.584 1.00 71.94 89 GLU A C 1
ATOM 658 O O . GLU A 1 89 ? 5.977 13.437 3.438 1.00 71.94 89 GLU A O 1
ATOM 663 N N . GLY A 1 90 ? 6.241 11.720 4.893 1.00 76.31 90 GLY A N 1
ATOM 664 C CA . GLY A 1 90 ? 6.425 10.624 3.929 1.00 76.31 90 GLY A CA 1
ATOM 665 C C . GLY A 1 90 ? 7.640 10.734 2.992 1.00 76.31 90 GLY A C 1
ATOM 666 O O . GLY A 1 90 ? 7.998 11.804 2.494 1.00 76.31 90 GLY A O 1
ATOM 667 N N . LEU A 1 91 ? 8.293 9.608 2.715 1.00 84.81 91 LEU A N 1
ATOM 668 C CA . LEU A 1 91 ? 9.379 9.517 1.734 1.00 84.81 91 LEU A CA 1
ATOM 669 C C . LEU A 1 91 ? 8.875 9.198 0.318 1.00 84.81 91 LEU A C 1
ATOM 671 O O . LEU A 1 91 ? 9.594 9.471 -0.645 1.00 84.81 91 LEU A O 1
ATOM 675 N N . GLY A 1 92 ? 7.656 8.671 0.175 1.00 88.12 92 GLY A N 1
ATOM 676 C CA . GLY A 1 92 ? 7.055 8.240 -1.088 1.00 88.12 92 GLY A CA 1
ATOM 677 C C . GLY A 1 92 ? 6.134 9.274 -1.754 1.00 88.12 92 GLY A C 1
ATOM 678 O O . GLY A 1 92 ? 5.589 10.183 -1.118 1.00 88.12 92 GLY A O 1
ATOM 679 N N . LEU A 1 93 ? 5.940 9.170 -3.068 1.00 89.62 93 LEU A N 1
ATOM 680 C CA . LEU A 1 93 ? 4.871 9.878 -3.780 1.00 89.62 93 LEU A CA 1
ATOM 681 C C . LEU A 1 93 ? 3.514 9.297 -3.370 1.00 89.62 93 LEU A C 1
ATOM 683 O O . LEU A 1 93 ? 3.362 8.084 -3.298 1.00 89.62 93 LEU A O 1
ATOM 687 N N . PHE A 1 94 ? 2.524 10.155 -3.116 1.00 91.06 94 PHE A N 1
ATOM 688 C CA . PHE A 1 94 ? 1.138 9.726 -2.877 1.00 91.06 94 PHE A CA 1
ATOM 689 C C . PHE A 1 94 ? 0.274 9.773 -4.150 1.00 91.06 94 PHE A C 1
ATOM 691 O O . PHE A 1 94 ? -0.804 9.190 -4.202 1.00 91.06 94 PHE A O 1
ATOM 698 N N . GLU A 1 95 ? 0.724 10.492 -5.175 1.00 90.69 95 GLU A N 1
ATOM 699 C CA . GLU A 1 95 ? 0.033 10.572 -6.460 1.00 90.69 95 GLU A CA 1
ATOM 700 C C . GLU A 1 95 ? 0.082 9.215 -7.169 1.00 90.69 95 GLU A C 1
ATOM 702 O O . GLU A 1 95 ? 1.130 8.572 -7.191 1.00 90.69 95 GLU A O 1
ATOM 707 N N . ALA A 1 96 ? -1.042 8.800 -7.759 1.00 93.94 96 ALA A N 1
ATOM 708 C CA . ALA A 1 96 ? -1.087 7.632 -8.629 1.00 93.94 96 ALA A CA 1
ATOM 709 C C . ALA A 1 96 ? -0.343 7.953 -9.934 1.00 93.94 96 ALA A C 1
ATOM 711 O O . ALA A 1 96 ? -0.705 8.897 -10.642 1.00 93.94 96 ALA A O 1
ATOM 712 N N . ILE A 1 97 ? 0.706 7.191 -10.225 1.00 94.69 97 ILE A N 1
ATOM 713 C CA . ILE A 1 97 ? 1.602 7.409 -11.365 1.00 94.69 97 ILE A CA 1
ATOM 714 C C . ILE A 1 97 ? 1.692 6.181 -12.281 1.00 94.69 97 ILE A C 1
ATOM 716 O O . ILE A 1 97 ? 2.242 6.278 -13.374 1.00 94.69 97 ILE A O 1
ATOM 720 N N . GLY A 1 98 ? 1.170 5.026 -11.874 1.00 96.00 98 GLY A N 1
ATOM 721 C CA . GLY A 1 98 ? 1.194 3.789 -12.642 1.00 96.00 98 GLY A CA 1
ATOM 722 C C . GLY A 1 98 ? -0.024 3.572 -13.540 1.00 96.00 98 GLY A C 1
ATOM 723 O O . GLY A 1 98 ? -0.882 4.427 -13.747 1.00 96.00 98 GLY A O 1
ATOM 724 N N . HIS A 1 99 ? -0.079 2.369 -14.109 1.00 96.75 99 HIS A N 1
ATOM 725 C CA . HIS A 1 99 ? -1.316 1.789 -14.627 1.00 96.75 99 HIS A CA 1
ATOM 726 C C . HIS A 1 99 ? -2.196 1.272 -13.486 1.00 96.75 99 HIS A C 1
ATOM 728 O O . HIS A 1 99 ? -3.420 1.329 -13.590 1.00 96.75 99 HIS A O 1
ATOM 734 N N . SER A 1 100 ? -1.568 0.756 -12.428 1.00 97.50 100 SER A N 1
ATOM 735 C CA . SER A 1 100 ? -2.214 0.268 -11.211 1.00 97.50 100 SER A CA 1
ATOM 736 C C . SER A 1 100 ? -1.425 0.759 -10.005 1.00 97.50 100 SER A C 1
ATOM 738 O O . SER A 1 100 ? -0.240 0.453 -9.874 1.00 97.50 100 SER A O 1
ATOM 740 N N . ASP A 1 101 ? -2.086 1.485 -9.114 1.00 98.12 101 ASP A N 1
ATOM 741 C CA . ASP A 1 101 ? -1.459 2.139 -7.970 1.00 98.12 101 ASP A CA 1
ATOM 742 C C . ASP A 1 101 ? -2.098 1.598 -6.695 1.00 98.12 101 ASP A C 1
ATOM 744 O O . ASP A 1 101 ? -3.279 1.811 -6.421 1.00 98.12 101 ASP A O 1
ATOM 748 N N . TYR A 1 102 ? -1.318 0.848 -5.930 1.00 98.50 102 TYR A N 1
ATOM 749 C CA . TYR A 1 102 ? -1.752 0.148 -4.736 1.00 98.50 102 TYR A CA 1
ATOM 750 C C . TYR A 1 102 ? -1.390 0.952 -3.493 1.00 98.50 102 TYR A C 1
ATOM 752 O O . TYR A 1 102 ? -0.231 1.300 -3.279 1.00 98.50 102 TYR A O 1
ATOM 760 N N . PHE A 1 103 ? -2.382 1.188 -2.640 1.00 98.19 103 PHE A N 1
ATOM 761 C CA . PHE A 1 103 ? -2.274 1.951 -1.400 1.00 98.19 103 PHE A CA 1
ATOM 762 C C . PHE A 1 103 ? -2.553 1.033 -0.197 1.00 98.19 103 PHE A C 1
ATOM 764 O O . PHE A 1 103 ? -3.622 1.139 0.422 1.00 98.19 103 PHE A O 1
ATOM 771 N N . PRO A 1 104 ? -1.645 0.091 0.141 1.00 98.19 104 PRO A N 1
ATOM 772 C CA . PRO A 1 104 ? -1.777 -0.739 1.334 1.00 98.19 104 PRO A CA 1
ATOM 773 C C . PRO A 1 104 ? -1.963 0.135 2.570 1.00 98.19 104 PRO A C 1
ATOM 775 O O . PRO A 1 104 ? -1.208 1.078 2.811 1.00 98.19 104 PRO A O 1
ATOM 778 N N . ASN A 1 105 ? -3.003 -0.163 3.342 1.00 97.19 105 ASN A N 1
ATOM 779 C CA . ASN A 1 105 ? -3.392 0.564 4.548 1.00 97.19 105 ASN A CA 1
ATOM 780 C C . ASN A 1 105 ? -3.626 2.067 4.289 1.00 97.19 105 ASN A C 1
ATOM 782 O O . ASN A 1 105 ? -3.433 2.907 5.162 1.00 97.19 105 ASN A O 1
ATOM 786 N N . GLY A 1 106 ? -4.046 2.423 3.070 1.00 95.44 106 GLY A N 1
ATOM 787 C CA . GLY A 1 106 ? -4.254 3.809 2.646 1.00 95.44 106 GLY A CA 1
ATOM 788 C C . GLY A 1 106 ? -2.996 4.493 2.106 1.00 95.44 106 GLY A C 1
ATOM 789 O O . GLY A 1 106 ? -3.078 5.643 1.687 1.00 95.44 106 GLY A O 1
ATOM 790 N N . GLY A 1 107 ? -1.861 3.789 2.089 1.00 94.94 107 GLY A N 1
ATOM 791 C CA . GLY A 1 107 ? -0.607 4.191 1.453 1.00 94.94 107 GLY A CA 1
ATOM 792 C C . GLY A 1 107 ? 0.165 5.309 2.146 1.00 94.94 107 GLY A C 1
ATOM 793 O O . GLY A 1 107 ? 0.954 5.988 1.497 1.00 94.94 107 GLY A O 1
ATOM 794 N N . LEU A 1 108 ? -0.073 5.507 3.445 1.00 91.31 108 LEU A N 1
ATOM 795 C CA . LEU A 1 108 ? 0.598 6.518 4.269 1.00 91.31 108 LEU A CA 1
ATOM 796 C C . LEU A 1 108 ? 1.356 5.861 5.425 1.00 91.31 108 LEU A C 1
ATOM 798 O O . LEU A 1 108 ? 2.577 5.898 5.473 1.00 91.31 108 LEU A O 1
ATOM 802 N N . ASP A 1 109 ? 0.619 5.222 6.333 1.00 89.56 109 ASP A N 1
ATOM 803 C CA . ASP A 1 109 ? 1.163 4.592 7.531 1.00 89.56 109 ASP A CA 1
ATOM 804 C C . ASP A 1 109 ? 0.869 3.101 7.513 1.00 89.56 109 ASP A C 1
ATOM 806 O O . ASP A 1 109 ? -0.254 2.666 7.248 1.00 89.56 109 ASP A O 1
ATOM 810 N N . GLN A 1 110 ? 1.893 2.308 7.802 1.00 94.25 110 GLN A N 1
ATOM 811 C CA . GLN A 1 110 ? 1.825 0.862 7.717 1.00 94.25 110 GLN A CA 1
ATOM 812 C C . GLN A 1 110 ? 1.718 0.260 9.120 1.00 94.25 110 GLN A C 1
ATOM 814 O O . GLN A 1 110 ? 2.473 0.651 10.016 1.00 94.25 110 GLN A O 1
ATOM 819 N N . PRO A 1 111 ? 0.825 -0.721 9.336 1.00 93.62 111 PRO A N 1
ATOM 820 C CA . PRO A 1 111 ? 0.719 -1.403 10.616 1.00 93.62 111 PRO A CA 1
ATOM 821 C C . PRO A 1 111 ? 2.079 -1.958 11.074 1.00 93.62 111 PRO A C 1
ATOM 823 O O . PRO A 1 111 ? 2.840 -2.529 10.286 1.00 93.62 111 PRO A O 1
ATOM 826 N N . GLY A 1 112 ? 2.403 -1.756 12.353 1.00 90.12 112 GLY A N 1
ATOM 827 C CA . GLY A 1 112 ? 3.688 -2.145 12.947 1.00 90.12 112 GLY A CA 1
ATOM 828 C C . GLY A 1 112 ? 4.843 -1.159 12.720 1.00 90.12 112 GLY A C 1
ATOM 829 O O . GLY A 1 112 ? 5.959 -1.441 13.149 1.00 90.12 112 GLY A O 1
ATOM 830 N N . CYS A 1 113 ? 4.606 -0.017 12.069 1.00 88.75 113 CYS A N 1
ATOM 831 C CA . CYS A 1 113 ? 5.565 1.082 11.976 1.00 88.75 113 CYS A CA 1
ATOM 832 C C . CYS A 1 113 ? 5.177 2.231 12.920 1.00 88.75 113 CYS A C 1
ATOM 834 O O . CYS A 1 113 ? 4.009 2.595 13.032 1.00 88.75 113 CYS A O 1
ATOM 836 N N . GLU A 1 114 ? 6.160 2.809 13.615 1.00 77.50 114 GLU A N 1
ATOM 837 C CA . GLU A 1 114 ? 5.937 3.976 14.475 1.00 77.50 114 GLU A CA 1
ATOM 838 C C . GLU A 1 114 ? 5.842 5.257 13.641 1.00 77.50 114 GLU A C 1
ATOM 840 O O . GLU A 1 114 ? 6.818 5.655 13.001 1.00 77.50 114 GLU A O 1
ATOM 845 N N . HIS A 1 115 ? 4.706 5.952 13.711 1.00 67.62 115 HIS A N 1
ATOM 846 C CA . HIS A 1 115 ? 4.569 7.267 13.095 1.00 67.62 115 HIS A CA 1
ATOM 847 C C . HIS A 1 115 ? 5.275 8.336 13.939 1.00 67.62 115 HIS A C 1
ATOM 849 O O . HIS A 1 115 ? 4.919 8.576 15.096 1.00 67.62 115 HIS A O 1
ATOM 855 N N . LYS A 1 116 ? 6.255 9.027 13.351 1.00 63.22 116 LYS A N 1
ATOM 856 C CA . LYS A 1 116 ? 6.911 10.189 13.966 1.00 63.22 116 LYS A CA 1
ATOM 857 C C . LYS A 1 116 ? 6.655 11.420 13.101 1.00 63.22 116 LYS A C 1
ATOM 859 O O . LYS A 1 116 ? 7.120 11.499 11.966 1.00 63.22 116 LYS A O 1
ATOM 864 N N . LYS A 1 117 ? 5.917 12.397 13.642 1.00 63.22 117 LYS A N 1
ATOM 865 C CA . LYS A 1 117 ? 5.661 13.678 12.961 1.00 63.22 117 LYS A CA 1
ATOM 866 C C . LYS A 1 117 ? 6.990 14.345 12.594 1.00 63.22 117 LYS A C 1
ATOM 868 O O . LYS A 1 117 ? 7.908 14.358 13.410 1.00 63.22 117 LYS A O 1
ATOM 873 N N . ASN A 1 118 ? 7.087 14.904 11.386 1.00 59.66 118 ASN A N 1
ATOM 874 C CA . ASN A 1 118 ? 8.296 15.548 10.847 1.00 59.66 118 ASN A CA 1
ATOM 875 C C . ASN A 1 118 ? 9.539 14.641 10.771 1.00 59.66 118 ASN A C 1
ATOM 877 O O . ASN A 1 118 ? 10.650 15.147 10.623 1.00 59.66 118 ASN A O 1
ATOM 881 N N . ALA A 1 119 ? 9.371 13.317 10.839 1.00 61.94 119 ALA A N 1
ATOM 882 C CA . ALA A 1 119 ? 10.454 12.340 10.749 1.00 61.94 119 ALA A CA 1
ATOM 883 C C . ALA A 1 119 ? 11.392 12.578 9.560 1.00 61.94 119 ALA A C 1
ATOM 885 O O . ALA A 1 119 ? 12.608 12.472 9.699 1.00 61.94 119 ALA A O 1
ATOM 886 N N . VAL A 1 120 ? 10.826 12.934 8.406 1.00 63.25 120 VAL A N 1
ATOM 887 C CA . VAL A 1 120 ? 11.586 13.195 7.182 1.00 63.25 120 VAL A CA 1
ATOM 888 C C . VAL A 1 120 ? 12.437 14.455 7.326 1.00 63.25 120 VAL A C 1
ATOM 890 O O . VAL A 1 120 ? 13.625 14.414 7.020 1.00 63.25 120 VAL A O 1
ATOM 893 N N . LEU A 1 121 ? 11.864 15.549 7.837 1.00 61.94 121 LEU A N 1
ATOM 894 C CA . LEU A 1 121 ? 12.586 16.802 8.076 1.00 61.94 121 LEU A CA 1
ATOM 895 C C . LEU A 1 121 ? 13.724 16.607 9.085 1.00 61.94 121 LEU A C 1
ATOM 897 O O . LEU A 1 121 ? 14.845 17.032 8.827 1.00 61.94 121 LEU A O 1
ATOM 901 N N . VAL A 1 122 ? 13.445 15.937 10.206 1.00 61.34 122 VAL A N 1
ATOM 902 C CA . VAL A 1 122 ? 14.448 15.640 11.239 1.00 61.34 122 VAL A CA 1
ATOM 903 C C . VAL A 1 122 ? 15.559 14.768 10.663 1.00 61.34 122 VAL A C 1
ATOM 905 O O . VAL A 1 122 ? 16.727 15.106 10.798 1.00 61.34 122 VAL A O 1
ATOM 908 N N . SER A 1 123 ? 15.211 13.709 9.930 1.00 62.94 123 SER A N 1
ATOM 909 C CA . SER A 1 123 ? 16.195 12.829 9.297 1.00 62.94 123 SER A CA 1
ATOM 910 C C . SER A 1 123 ? 17.089 13.562 8.287 1.00 62.94 123 SER A C 1
ATOM 912 O O . SER A 1 123 ? 18.299 13.338 8.266 1.00 62.94 123 SER A O 1
ATOM 914 N N . HIS A 1 124 ? 16.526 14.482 7.494 1.00 63.06 124 HIS A N 1
ATOM 915 C CA . HIS A 1 124 ? 17.298 15.310 6.559 1.00 63.06 124 HIS A CA 1
ATOM 916 C C . HIS A 1 124 ? 18.209 16.316 7.275 1.00 63.06 124 HIS A C 1
ATOM 918 O O . HIS A 1 124 ? 19.329 16.538 6.822 1.00 63.06 124 HIS A O 1
ATOM 924 N N . LEU A 1 125 ? 17.751 16.921 8.376 1.00 59.28 125 LEU A N 1
ATOM 925 C CA . LEU A 1 125 ? 18.532 17.889 9.154 1.00 59.28 125 LEU A CA 1
ATOM 926 C C . LEU A 1 125 ? 19.651 17.225 9.966 1.00 59.28 125 LEU A C 1
ATOM 928 O O . LEU A 1 125 ? 20.745 17.771 10.066 1.00 59.28 125 LEU A O 1
ATOM 932 N N . GLU A 1 126 ? 19.385 16.053 10.537 1.00 62.38 126 GLU A N 1
ATOM 933 C CA . GLU A 1 126 ? 20.341 15.314 11.366 1.00 62.38 126 GLU A CA 1
ATOM 934 C C . GLU A 1 126 ? 21.279 14.424 10.539 1.00 62.38 126 GLU A C 1
ATOM 936 O O . GLU A 1 126 ? 22.268 13.918 11.065 1.00 62.38 126 GLU A O 1
ATOM 941 N N . GLY A 1 127 ? 20.977 14.197 9.255 1.00 59.72 127 GLY A N 1
ATOM 942 C CA . GLY A 1 127 ? 21.734 13.286 8.392 1.00 59.72 127 GLY A CA 1
ATOM 943 C C . GLY A 1 127 ? 21.666 11.820 8.839 1.00 59.72 127 GLY A C 1
ATOM 944 O O . GLY A 1 127 ? 22.476 11.004 8.399 1.00 59.72 127 GLY A O 1
ATOM 945 N N . THR A 1 128 ? 20.719 11.471 9.716 1.00 60.12 128 THR A N 1
ATOM 946 C CA . THR A 1 128 ? 20.535 10.112 10.233 1.00 60.12 128 THR A CA 1
ATOM 947 C C . THR A 1 128 ? 19.179 9.558 9.808 1.00 60.12 128 THR A C 1
ATOM 949 O O . THR A 1 128 ? 18.148 10.219 9.906 1.00 60.12 128 THR A O 1
ATOM 952 N N . MET A 1 129 ? 19.166 8.322 9.310 1.00 59.66 129 MET A N 1
ATOM 953 C CA . MET A 1 129 ? 17.942 7.593 8.971 1.00 59.66 129 MET A CA 1
ATOM 954 C C . MET A 1 129 ? 17.619 6.644 10.122 1.00 59.66 129 MET A C 1
ATOM 956 O O . MET A 1 129 ? 18.274 5.616 10.285 1.00 59.66 129 MET A O 1
ATOM 960 N N . ASN A 1 130 ? 16.637 6.990 10.953 1.00 60.97 130 ASN A N 1
ATOM 961 C CA . ASN A 1 130 ? 16.204 6.100 12.029 1.00 60.97 130 ASN A CA 1
ATOM 962 C C . ASN A 1 130 ? 15.298 4.987 11.467 1.00 60.97 130 ASN A C 1
ATOM 964 O O . ASN A 1 130 ? 14.523 5.217 10.537 1.00 60.97 130 ASN A O 1
ATOM 968 N N . SER A 1 131 ? 15.357 3.786 12.043 1.00 61.03 131 SER A N 1
ATOM 969 C CA . SER A 1 131 ? 14.596 2.614 11.585 1.00 61.03 131 SER A CA 1
ATOM 970 C C . SER A 1 131 ? 13.082 2.855 11.572 1.00 61.03 131 SER A C 1
ATOM 972 O O . SER A 1 131 ? 12.399 2.356 10.679 1.00 61.03 131 SER A O 1
ATOM 974 N N . SER A 1 132 ? 12.566 3.677 12.496 1.00 60.03 132 SER A N 1
ATOM 975 C CA . SER A 1 132 ? 11.161 4.108 12.516 1.00 60.03 132 SER A CA 1
ATOM 976 C C . SER A 1 132 ? 10.782 4.933 11.276 1.00 60.03 132 SER A C 1
ATOM 978 O O . SER A 1 132 ? 9.693 4.757 10.745 1.00 60.03 132 SER A O 1
ATOM 980 N N . VAL A 1 133 ? 11.682 5.801 10.791 1.00 65.62 133 VAL A N 1
ATOM 981 C CA . VAL A 1 133 ? 11.427 6.735 9.672 1.00 65.62 133 VAL A CA 1
ATOM 982 C C . VAL A 1 133 ? 11.346 6.002 8.338 1.00 65.62 133 VAL A C 1
ATOM 984 O O . VAL A 1 133 ? 10.538 6.346 7.489 1.00 65.62 133 VAL A O 1
ATOM 987 N N . VAL A 1 134 ? 12.149 4.952 8.164 1.00 81.81 134 VAL A N 1
ATOM 988 C CA . VAL A 1 134 ? 12.185 4.176 6.916 1.00 81.81 134 VAL A CA 1
ATOM 989 C C . VAL A 1 134 ? 11.241 2.962 6.968 1.00 81.81 134 VAL A C 1
ATOM 991 O O . VAL A 1 134 ? 11.121 2.229 5.990 1.00 81.81 134 VAL A O 1
ATOM 994 N N . CYS A 1 135 ? 10.559 2.710 8.093 1.00 89.69 135 CYS A N 1
ATOM 995 C CA . CYS A 1 135 ? 9.727 1.514 8.268 1.00 89.69 135 CYS A CA 1
ATOM 996 C C . CYS A 1 135 ? 8.560 1.462 7.274 1.00 89.69 135 CYS A C 1
ATOM 998 O O . CYS A 1 135 ? 8.389 0.443 6.594 1.00 89.69 135 CYS A O 1
ATOM 1000 N N . ASN A 1 136 ? 7.796 2.558 7.172 1.00 92.50 136 ASN A N 1
ATOM 1001 C CA . ASN A 1 136 ? 6.716 2.700 6.195 1.00 92.50 136 ASN A CA 1
ATOM 1002 C C . ASN A 1 136 ? 7.274 2.578 4.775 1.00 92.50 136 ASN A C 1
ATOM 1004 O O . ASN A 1 136 ? 6.743 1.819 3.972 1.00 92.50 136 ASN A O 1
ATOM 1008 N N . HIS A 1 137 ? 8.402 3.239 4.499 1.00 92.62 137 HIS A N 1
ATOM 1009 C CA . HIS A 1 137 ? 9.016 3.264 3.174 1.00 92.62 137 HIS A CA 1
ATOM 1010 C C . HIS A 1 137 ? 9.440 1.862 2.708 1.00 92.62 137 HIS A C 1
ATOM 1012 O O . HIS A 1 137 ? 9.020 1.374 1.664 1.00 92.62 137 HIS A O 1
ATOM 1018 N N . ILE A 1 138 ? 10.178 1.125 3.544 1.00 93.00 138 ILE A N 1
ATOM 1019 C CA . ILE A 1 138 ? 10.619 -0.255 3.265 1.00 93.00 138 ILE A CA 1
ATOM 1020 C C . ILE A 1 138 ? 9.438 -1.240 3.164 1.00 93.00 138 ILE A C 1
ATOM 1022 O O . ILE A 1 138 ? 9.601 -2.346 2.631 1.00 93.00 138 ILE A O 1
ATOM 1026 N N . ARG A 1 139 ? 8.240 -0.890 3.655 1.00 96.56 139 ARG A N 1
ATOM 1027 C CA . ARG A 1 139 ? 7.083 -1.789 3.596 1.00 96.56 139 ARG A CA 1
ATOM 1028 C C . ARG A 1 139 ? 6.719 -2.161 2.159 1.00 96.56 139 ARG A C 1
ATOM 1030 O O . ARG A 1 139 ? 6.435 -3.336 1.943 1.00 96.56 139 ARG A O 1
ATOM 1037 N N . ALA A 1 140 ? 6.804 -1.254 1.183 1.00 97.12 140 ALA A N 1
ATOM 1038 C CA . ALA A 1 140 ? 6.537 -1.589 -0.220 1.00 97.12 140 ALA A CA 1
ATOM 1039 C C . ALA A 1 140 ? 7.420 -2.740 -0.730 1.00 97.12 140 ALA A C 1
ATOM 1041 O O . ALA A 1 140 ? 6.906 -3.698 -1.309 1.00 97.12 140 ALA A O 1
ATOM 1042 N N . TRP A 1 141 ? 8.727 -2.709 -0.438 1.00 95.25 141 TRP A N 1
ATOM 1043 C CA . TRP A 1 141 ? 9.643 -3.809 -0.771 1.00 95.25 141 TRP A CA 1
ATOM 1044 C C . TRP A 1 141 ? 9.255 -5.118 -0.086 1.00 95.25 141 TRP A C 1
ATOM 1046 O O . TRP A 1 141 ? 9.205 -6.169 -0.723 1.00 95.25 141 TRP A O 1
ATOM 1056 N N . LYS A 1 142 ? 8.942 -5.060 1.210 1.00 97.00 142 LYS A N 1
ATOM 1057 C CA . LYS A 1 142 ? 8.540 -6.238 1.987 1.00 97.00 142 LYS A CA 1
ATOM 1058 C C . LYS A 1 142 ? 7.258 -6.882 1.444 1.00 97.00 142 LYS A C 1
ATOM 1060 O O . LYS A 1 142 ? 7.209 -8.104 1.328 1.00 97.00 142 LYS A O 1
ATOM 1065 N N . LEU A 1 143 ? 6.258 -6.073 1.090 1.00 98.19 143 LEU A N 1
ATOM 1066 C CA . LEU A 1 143 ? 4.995 -6.535 0.510 1.00 98.19 143 LEU A CA 1
ATOM 1067 C C . LEU A 1 143 ? 5.204 -7.137 -0.885 1.00 98.19 143 LEU A C 1
ATOM 1069 O O . LEU A 1 143 ? 4.713 -8.231 -1.159 1.00 98.19 143 LEU A O 1
ATOM 1073 N N . PHE A 1 144 ? 5.995 -6.480 -1.741 1.00 97.19 144 PHE A N 1
ATOM 1074 C CA . PHE A 1 144 ? 6.334 -7.011 -3.062 1.00 97.19 144 PHE A CA 1
ATOM 1075 C C . PHE A 1 144 ? 7.068 -8.353 -2.961 1.00 97.19 144 PHE A C 1
ATOM 1077 O O . PHE A 1 144 ? 6.676 -9.332 -3.596 1.00 97.19 144 PHE A O 1
ATOM 1084 N N . TYR A 1 145 ? 8.091 -8.435 -2.109 1.00 95.44 145 TYR A N 1
ATOM 1085 C CA . TYR A 1 145 ? 8.845 -9.664 -1.884 1.00 95.44 145 TYR A CA 1
ATOM 1086 C C . TYR A 1 145 ? 7.966 -10.806 -1.360 1.00 95.44 145 TYR A C 1
ATOM 1088 O O . TYR A 1 145 ? 8.126 -11.953 -1.777 1.00 95.44 145 TYR A O 1
ATOM 1096 N N . GLU A 1 146 ? 7.014 -10.516 -0.472 1.00 95.75 146 GLU A N 1
ATOM 1097 C CA . GLU A 1 146 ? 6.051 -11.517 -0.018 1.00 95.75 146 GLU A CA 1
ATOM 1098 C C . GLU A 1 146 ? 5.121 -11.976 -1.147 1.00 95.75 146 GLU A C 1
ATOM 1100 O O . GLU A 1 146 ? 4.942 -13.183 -1.316 1.00 95.75 146 GLU A O 1
ATOM 1105 N N . SER A 1 147 ? 4.614 -11.054 -1.974 1.00 94.50 147 SER A N 1
ATOM 1106 C CA . SER A 1 147 ? 3.782 -11.399 -3.137 1.00 94.50 147 SER A CA 1
ATOM 1107 C C . SER A 1 147 ? 4.505 -12.343 -4.110 1.00 94.50 147 SER A C 1
ATOM 1109 O O . SER A 1 147 ? 3.913 -13.310 -4.578 1.00 94.50 147 SER A O 1
ATOM 1111 N N . LEU A 1 148 ? 5.812 -12.141 -4.329 1.00 91.38 148 LEU A N 1
ATOM 1112 C CA . LEU A 1 148 ? 6.654 -13.010 -5.157 1.00 91.38 148 LEU A CA 1
ATOM 1113 C C . LEU A 1 148 ? 6.829 -14.412 -4.555 1.00 91.38 148 LEU A C 1
ATOM 1115 O O . LEU A 1 148 ? 6.917 -15.404 -5.274 1.00 91.38 148 LEU A O 1
ATOM 1119 N N . LYS A 1 149 ? 6.926 -14.528 -3.226 1.00 90.88 149 LYS A N 1
ATOM 1120 C CA . LYS A 1 149 ? 6.995 -15.853 -2.589 1.00 90.88 149 LYS A CA 1
ATOM 1121 C C . LYS A 1 149 ? 5.673 -16.593 -2.700 1.00 90.88 149 LYS A C 1
ATOM 1123 O O . LYS A 1 149 ? 5.679 -17.814 -2.847 1.00 90.88 149 LYS A O 1
ATOM 1128 N N . MET A 1 150 ? 4.568 -15.867 -2.545 1.00 85.75 150 MET A N 1
ATOM 1129 C CA . MET A 1 150 ? 3.231 -16.449 -2.531 1.00 85.75 150 MET A CA 1
ATOM 1130 C C . MET A 1 150 ? 2.731 -16.784 -3.934 1.00 85.75 150 MET A C 1
ATOM 1132 O O . MET A 1 150 ? 2.009 -17.763 -4.062 1.00 85.75 150 MET A O 1
ATOM 1136 N N . SER A 1 151 ? 3.188 -16.092 -4.986 1.00 81.31 151 SER A N 1
ATOM 1137 C CA . SER A 1 151 ? 2.821 -16.407 -6.379 1.00 81.31 151 SER A CA 1
ATOM 1138 C C . SER A 1 151 ? 3.187 -17.832 -6.812 1.00 81.31 151 SER A C 1
ATOM 1140 O O . SER A 1 151 ? 2.612 -18.357 -7.755 1.00 81.31 151 SER A O 1
ATOM 1142 N N . LYS A 1 152 ? 4.106 -18.497 -6.101 1.00 78.56 152 LYS A N 1
ATOM 1143 C CA . LYS A 1 152 ? 4.472 -19.903 -6.337 1.00 78.56 152 LYS A CA 1
ATOM 1144 C C . LYS A 1 152 ? 3.502 -20.916 -5.713 1.00 78.56 152 LYS A C 1
ATOM 1146 O O . LYS A 1 152 ? 3.755 -22.114 -5.804 1.00 78.56 152 LYS A O 1
ATOM 1151 N N . ARG A 1 153 ? 2.463 -20.464 -5.005 1.00 79.25 153 ARG A N 1
ATOM 1152 C CA . ARG A 1 153 ? 1.499 -21.305 -4.281 1.00 79.25 153 ARG A CA 1
ATOM 1153 C C . ARG A 1 153 ? 0.089 -21.001 -4.779 1.00 79.25 153 ARG A C 1
ATOM 1155 O O . ARG A 1 153 ? -0.386 -19.887 -4.583 1.00 79.25 153 ARG A O 1
ATOM 1162 N N . GLU A 1 154 ? -0.587 -21.987 -5.363 1.00 74.19 154 GLU A N 1
ATOM 1163 C CA . GLU A 1 154 ? -1.955 -21.806 -5.878 1.00 74.19 154 GLU A CA 1
ATOM 1164 C C . GLU A 1 154 ? -2.955 -21.464 -4.757 1.00 74.19 154 GLU A C 1
ATOM 1166 O O . GLU A 1 154 ? -3.685 -20.481 -4.877 1.00 74.19 154 GLU A O 1
ATOM 1171 N N . ASP A 1 155 ? -2.883 -22.167 -3.620 1.00 79.19 155 ASP A N 1
ATOM 1172 C CA . ASP A 1 155 ? -3.758 -21.966 -2.446 1.00 79.19 155 ASP A CA 1
ATOM 1173 C C . ASP A 1 155 ? -3.209 -20.939 -1.430 1.00 79.19 155 ASP A C 1
ATOM 1175 O O . ASP A 1 155 ? -3.570 -20.926 -0.249 1.00 79.19 155 ASP A O 1
ATOM 1179 N N . GLY A 1 156 ? -2.259 -20.102 -1.855 1.00 83.88 156 GLY A N 1
ATOM 1180 C CA . GLY A 1 156 ? -1.624 -19.097 -1.006 1.00 83.88 156 GLY A CA 1
ATOM 1181 C C . GLY A 1 156 ? -2.480 -17.845 -0.793 1.00 83.88 156 GLY A C 1
ATOM 1182 O O . GLY A 1 156 ? -3.333 -17.494 -1.604 1.00 83.88 156 GLY A O 1
ATOM 1183 N N . CYS A 1 157 ? -2.194 -17.110 0.285 1.00 89.75 157 CYS A N 1
ATOM 1184 C CA . CYS A 1 157 ? -2.754 -15.775 0.480 1.00 89.75 157 CYS A CA 1
ATOM 1185 C C . CYS A 1 157 ? -2.322 -14.829 -0.651 1.00 89.75 157 CYS A C 1
ATOM 1187 O O . CYS A 1 157 ? -1.138 -14.764 -0.993 1.00 89.75 157 CYS A O 1
ATOM 1189 N N . LYS A 1 158 ? -3.275 -14.057 -1.184 1.00 91.38 158 LYS A N 1
ATOM 1190 C CA . LYS A 1 158 ? -3.067 -13.073 -2.256 1.00 91.38 158 LYS A CA 1
ATOM 1191 C C . LYS A 1 158 ? -3.437 -11.673 -1.765 1.00 91.38 158 LYS A C 1
ATOM 1193 O O . LYS A 1 158 ? -4.446 -11.487 -1.083 1.00 91.38 158 LYS A O 1
ATOM 1198 N N . PHE A 1 159 ? -2.637 -10.674 -2.135 1.00 94.62 159 PHE A N 1
ATOM 1199 C CA . PHE A 1 159 ? -2.879 -9.271 -1.788 1.00 94.62 159 PHE A CA 1
ATOM 1200 C C . PHE A 1 159 ? -3.946 -8.652 -2.698 1.00 94.62 159 PHE A C 1
ATOM 1202 O O . PHE A 1 159 ? -3.635 -7.858 -3.585 1.00 94.62 159 PHE A O 1
ATOM 1209 N N . PHE A 1 160 ? -5.206 -9.032 -2.503 1.00 93.81 160 PHE A N 1
ATOM 1210 C CA . PHE A 1 160 ? -6.309 -8.436 -3.250 1.00 93.81 160 PHE A CA 1
ATOM 1211 C C . PHE A 1 160 ? -6.516 -6.976 -2.853 1.00 93.81 160 PHE A C 1
ATOM 1213 O O . PHE A 1 160 ? -6.643 -6.650 -1.677 1.00 93.81 160 PHE A O 1
ATOM 1220 N N . ALA A 1 161 ? -6.592 -6.105 -3.845 1.00 95.56 161 ALA A N 1
ATOM 1221 C CA . ALA A 1 161 ? -6.863 -4.692 -3.694 1.00 95.56 161 ALA A CA 1
ATOM 1222 C C . ALA A 1 161 ? -8.077 -4.302 -4.533 1.00 95.56 161 ALA A C 1
ATOM 1224 O O . ALA A 1 161 ? -8.323 -4.878 -5.592 1.00 95.56 161 ALA A O 1
ATOM 1225 N N . PHE A 1 162 ? -8.848 -3.336 -4.054 1.00 95.19 162 PHE A N 1
ATOM 1226 C CA . PHE A 1 162 ? -10.141 -2.966 -4.619 1.00 95.19 162 PHE A CA 1
ATOM 1227 C C . PHE A 1 162 ? -10.263 -1.456 -4.794 1.00 95.19 162 PHE A C 1
ATOM 1229 O O . PHE A 1 162 ? -9.593 -0.665 -4.123 1.00 95.19 162 PHE A O 1
ATOM 1236 N N . HIS A 1 163 ? -11.146 -1.048 -5.701 1.00 94.69 163 HIS A N 1
ATOM 1237 C CA . HIS A 1 163 ? -11.443 0.361 -5.909 1.00 94.69 163 HIS A CA 1
ATOM 1238 C C . HIS A 1 163 ? -12.256 0.950 -4.763 1.00 94.69 163 HIS A C 1
ATOM 1240 O O . HIS A 1 163 ? -13.169 0.325 -4.224 1.00 94.69 163 HIS A O 1
ATOM 1246 N N . CYS A 1 164 ? -11.978 2.209 -4.443 1.00 93.69 164 CYS A N 1
ATOM 1247 C CA . CYS A 1 164 ? -12.744 2.963 -3.465 1.00 93.69 164 CYS A CA 1
ATOM 1248 C C . CYS A 1 164 ? -13.139 4.320 -4.075 1.00 93.69 164 CYS A C 1
ATOM 1250 O O . CYS A 1 164 ? -12.285 5.201 -4.160 1.00 93.69 164 CYS A O 1
ATOM 1252 N N . PRO A 1 165 ? -14.396 4.515 -4.526 1.00 91.06 165 PRO A N 1
ATOM 1253 C CA . PRO A 1 165 ? -14.799 5.722 -5.258 1.00 91.06 165 PRO A CA 1
ATOM 1254 C C . PRO A 1 165 ? -14.559 7.049 -4.521 1.00 91.06 165 PRO A C 1
ATOM 1256 O O . PRO A 1 165 ? -14.179 8.031 -5.148 1.00 91.06 165 PRO A O 1
ATOM 1259 N N . GLY A 1 166 ? -14.716 7.091 -3.193 1.00 92.56 166 GLY A N 1
ATOM 1260 C CA . GLY A 1 166 ? -14.361 8.271 -2.384 1.00 92.56 166 GLY A CA 1
ATOM 1261 C C . GLY A 1 166 ? -12.900 8.296 -1.913 1.00 92.56 166 GLY A C 1
ATOM 1262 O O . GLY A 1 166 ? -12.572 8.976 -0.936 1.00 92.56 166 GLY A O 1
ATOM 1263 N N . GLY A 1 167 ? -12.031 7.527 -2.575 1.00 94.00 167 GLY A N 1
ATOM 1264 C CA . GLY A 1 167 ? -10.594 7.454 -2.336 1.00 94.00 167 GLY A CA 1
ATOM 1265 C C . GLY A 1 167 ? -10.231 7.093 -0.898 1.00 94.00 167 GLY A C 1
ATOM 1266 O O . GLY A 1 167 ? -10.932 6.339 -0.216 1.00 94.00 167 GLY A O 1
ATOM 1267 N N . LEU A 1 168 ? -9.140 7.690 -0.414 1.00 93.00 168 LEU A N 1
ATOM 1268 C CA . LEU A 1 168 ? -8.617 7.459 0.932 1.00 93.00 168 LEU A CA 1
ATOM 1269 C C . LEU A 1 168 ? -9.655 7.727 2.035 1.00 93.00 168 LEU A C 1
ATOM 1271 O O . LEU A 1 168 ? -9.659 7.016 3.036 1.00 93.00 168 LEU A O 1
ATOM 1275 N N . LYS A 1 169 ? -10.542 8.722 1.869 1.00 92.75 169 LYS A N 1
ATOM 1276 C CA . LYS A 1 169 ? -11.570 9.035 2.876 1.00 92.75 169 LYS A CA 1
ATOM 1277 C C . LYS A 1 169 ? -12.534 7.858 3.036 1.00 92.75 169 LYS A C 1
ATOM 1279 O O . LYS A 1 169 ? -12.703 7.356 4.142 1.00 92.75 169 LYS A O 1
ATOM 1284 N N . SER A 1 170 ? -13.121 7.380 1.938 1.00 94.81 170 SER A N 1
ATOM 1285 C CA . SER A 1 170 ? -14.025 6.223 1.972 1.00 94.81 170 SER A CA 1
ATOM 1286 C C . SER A 1 170 ? -13.327 4.938 2.417 1.00 94.81 170 SER A C 1
ATOM 1288 O O . SER A 1 170 ? -13.943 4.119 3.098 1.00 94.81 170 SER A O 1
ATOM 1290 N N . PHE A 1 171 ? -12.042 4.778 2.084 1.00 95.44 171 PHE A N 1
ATOM 1291 C CA . PHE A 1 171 ? -11.251 3.635 2.532 1.00 95.44 171 PHE A CA 1
ATOM 1292 C C . PHE A 1 171 ? -11.058 3.649 4.053 1.00 95.44 171 PHE A C 1
ATOM 1294 O O . PHE A 1 171 ? -11.362 2.655 4.710 1.00 95.44 171 PHE A O 1
ATOM 1301 N N . LYS A 1 172 ? -10.644 4.790 4.628 1.00 93.19 172 LYS A N 1
ATOM 1302 C CA . LYS A 1 172 ? -10.498 4.958 6.085 1.00 93.19 172 LYS A CA 1
ATOM 1303 C C . LYS A 1 172 ? -11.813 4.749 6.833 1.00 93.19 172 LYS A C 1
ATOM 1305 O O . LYS A 1 172 ? -11.814 4.150 7.900 1.00 93.19 172 LYS A O 1
ATOM 1310 N N . LEU A 1 173 ? -12.928 5.193 6.253 1.00 93.56 173 LEU A N 1
ATOM 1311 C CA . LEU A 1 173 ? -14.271 4.991 6.807 1.00 93.56 173 LEU A CA 1
ATOM 1312 C C . LEU A 1 173 ? -14.837 3.584 6.544 1.00 93.56 173 LEU A C 1
ATOM 1314 O O . LEU A 1 173 ? -15.992 3.324 6.868 1.00 93.56 173 LEU A O 1
ATOM 1318 N N . GLY A 1 174 ? -14.088 2.685 5.895 1.00 94.75 174 GLY A N 1
ATOM 1319 C CA . GLY A 1 174 ? -14.510 1.309 5.624 1.00 94.75 174 GLY A CA 1
ATOM 1320 C C . GLY A 1 174 ? -15.788 1.175 4.783 1.00 94.75 174 GLY A C 1
ATOM 1321 O O . GLY A 1 174 ? -16.469 0.150 4.867 1.00 94.75 174 GLY A O 1
ATOM 1322 N N . THR A 1 175 ? -16.156 2.192 3.994 1.00 93.19 175 THR A N 1
ATOM 1323 C CA . THR A 1 175 ? -17.435 2.217 3.256 1.00 93.19 175 THR A CA 1
ATOM 1324 C C . THR A 1 175 ? -17.383 1.496 1.914 1.00 93.19 175 THR A C 1
ATOM 1326 O O . THR A 1 175 ? -18.425 1.124 1.385 1.00 93.19 175 THR A O 1
ATOM 1329 N N . CYS A 1 176 ? -16.187 1.247 1.379 1.00 92.06 176 CYS A N 1
ATOM 1330 C CA . CYS A 1 176 ? -15.982 0.563 0.099 1.00 92.06 176 CYS A CA 1
ATOM 1331 C C . CYS A 1 176 ? -15.626 -0.927 0.227 1.00 92.06 176 CYS A C 1
ATOM 1333 O O . CYS A 1 176 ? -15.195 -1.518 -0.754 1.00 92.06 176 CYS A O 1
ATOM 1335 N N . PHE A 1 177 ? -15.815 -1.534 1.402 1.00 92.38 177 PHE A N 1
ATOM 1336 C CA . PHE A 1 177 ? -15.614 -2.965 1.668 1.00 92.38 177 PHE A CA 1
ATOM 1337 C C . PHE A 1 177 ? -16.804 -3.502 2.491 1.00 92.38 177 PHE A C 1
ATOM 1339 O O . PHE A 1 177 ? -17.310 -2.740 3.315 1.00 92.38 177 PHE A O 1
ATOM 1346 N N . PRO A 1 178 ? -17.252 -4.768 2.351 1.00 85.44 178 PRO A N 1
ATOM 1347 C CA . PRO A 1 178 ? -16.701 -5.814 1.488 1.00 85.44 178 PRO A CA 1
ATOM 1348 C C . PRO A 1 178 ? -17.009 -5.568 0.015 1.00 85.44 178 PRO A C 1
ATOM 1350 O O . PRO A 1 178 ? -18.110 -5.148 -0.333 1.00 85.44 178 PRO A O 1
ATOM 1353 N N . GLN A 1 179 ? -16.037 -5.863 -0.846 1.00 78.12 179 GLN A N 1
ATOM 1354 C CA . GLN A 1 179 ? -16.289 -6.022 -2.275 1.00 78.12 179 GLN A CA 1
ATOM 1355 C C . GLN A 1 179 ? -16.229 -7.493 -2.632 1.00 78.12 179 GLN A C 1
ATOM 1357 O O . GLN A 1 179 ? -15.426 -8.248 -2.081 1.00 78.12 179 GLN A O 1
ATOM 1362 N N . ARG A 1 180 ? -17.069 -7.895 -3.583 1.00 74.69 180 ARG A N 1
ATOM 1363 C CA . ARG A 1 180 ? -16.975 -9.220 -4.180 1.00 74.69 180 ARG A CA 1
ATOM 1364 C C . ARG A 1 180 ? -15.756 -9.238 -5.097 1.00 74.69 180 ARG A C 1
ATOM 1366 O O . ARG A 1 180 ? -15.872 -8.964 -6.282 1.00 74.69 180 ARG A O 1
ATOM 1373 N N . CYS A 1 181 ? -14.598 -9.540 -4.528 1.00 75.00 181 CYS A N 1
ATOM 1374 C CA . CYS A 1 181 ? -13.382 -9.739 -5.293 1.00 75.00 181 CYS A CA 1
ATOM 1375 C C . CYS A 1 181 ? -13.253 -11.218 -5.646 1.00 75.00 181 CYS A C 1
ATOM 1377 O O . CYS A 1 181 ? -13.075 -12.059 -4.766 1.00 75.00 181 CYS A O 1
ATOM 1379 N N . VAL A 1 182 ? -13.387 -11.531 -6.932 1.00 73.75 182 VAL A N 1
ATOM 1380 C CA . VAL A 1 182 ? -13.045 -12.849 -7.469 1.00 73.75 182 VAL A CA 1
ATOM 1381 C C . VAL A 1 182 ? -11.682 -12.720 -8.134 1.00 73.75 182 VAL A C 1
ATOM 1383 O O . VAL A 1 182 ? -11.377 -11.690 -8.739 1.00 73.75 182 VAL A O 1
ATOM 1386 N N . GLU A 1 183 ? -10.852 -13.749 -8.009 1.00 71.06 183 GLU A N 1
ATOM 1387 C CA . GLU A 1 183 ? -9.586 -13.796 -8.729 1.00 71.06 183 GLU A CA 1
ATOM 1388 C C . GLU A 1 183 ? -9.813 -13.572 -10.230 1.00 71.06 183 GLU A C 1
ATOM 1390 O O . GLU A 1 183 ? -10.750 -14.117 -10.816 1.00 71.06 183 GLU A O 1
ATOM 1395 N N . ASN A 1 184 ? -8.976 -12.727 -10.837 1.00 70.44 184 ASN A N 1
ATOM 1396 C CA . ASN A 1 184 ? -9.108 -12.303 -12.230 1.00 70.44 184 ASN A CA 1
ATOM 1397 C C . ASN A 1 184 ? -10.477 -11.695 -12.561 1.00 70.44 184 ASN A C 1
ATOM 1399 O O . ASN A 1 184 ? -11.038 -11.965 -13.627 1.00 70.44 184 ASN A O 1
ATOM 1403 N N . SER A 1 185 ? -11.005 -10.860 -11.653 1.00 77.56 185 SER A N 1
ATOM 1404 C CA . SER A 1 185 ? -12.314 -10.231 -11.819 1.00 77.56 185 SER A CA 1
ATOM 1405 C C . SER A 1 185 ? -12.449 -9.598 -13.213 1.00 77.56 185 SER A C 1
ATOM 1407 O O . SER A 1 185 ? -11.695 -8.677 -13.556 1.00 77.56 185 SER A O 1
ATOM 1409 N N . PRO A 1 186 ? -13.375 -10.090 -14.058 1.00 76.81 186 PRO A N 1
ATOM 1410 C CA . PRO A 1 186 ? -13.411 -9.737 -15.474 1.00 76.81 186 PRO A CA 1
ATOM 1411 C C . PRO A 1 186 ? -13.813 -8.280 -15.709 1.00 76.81 186 PRO A C 1
ATOM 1413 O O . PRO A 1 186 ? -13.489 -7.734 -16.765 1.00 76.81 186 PRO A O 1
ATOM 1416 N N . ASP A 1 187 ? -14.488 -7.680 -14.728 1.00 83.56 187 ASP A N 1
ATOM 1417 C CA . ASP A 1 187 ? -14.917 -6.283 -14.676 1.00 83.56 187 ASP A CA 1
ATOM 1418 C C . ASP A 1 187 ? -13.839 -5.326 -14.136 1.00 83.56 187 ASP A C 1
ATOM 1420 O O . ASP A 1 187 ? -14.036 -4.115 -14.171 1.00 83.56 187 ASP A O 1
ATOM 1424 N N . GLY A 1 188 ? -12.706 -5.845 -13.644 1.00 83.50 188 GLY A N 1
ATOM 1425 C CA . GLY A 1 188 ? -11.647 -5.038 -13.038 1.00 83.50 188 GLY A CA 1
ATOM 1426 C C . GLY A 1 188 ? -12.016 -4.418 -11.685 1.00 83.50 188 GLY A C 1
ATOM 1427 O O . GLY A 1 188 ? -11.354 -3.475 -11.266 1.00 83.50 188 GLY A O 1
ATOM 1428 N N . SER A 1 189 ? -13.041 -4.924 -10.988 1.00 85.69 189 SER A N 1
ATOM 1429 C CA . SER A 1 189 ? -13.456 -4.405 -9.670 1.00 85.69 189 SER A CA 1
ATOM 1430 C C . SER A 1 189 ? -12.379 -4.553 -8.585 1.00 85.69 189 SER A C 1
ATOM 1432 O O . SER A 1 189 ? -12.297 -3.737 -7.662 1.00 85.69 189 SER A O 1
ATOM 1434 N N . CYS A 1 190 ? -11.515 -5.561 -8.719 1.00 91.06 190 CYS A N 1
ATOM 1435 C CA . CYS A 1 190 ? -10.350 -5.773 -7.874 1.00 91.06 190 CYS A CA 1
ATOM 1436 C C . CYS A 1 190 ? -9.177 -6.382 -8.655 1.00 91.06 190 CYS A C 1
ATOM 1438 O O . CYS A 1 190 ? -9.343 -6.928 -9.750 1.00 91.06 190 CYS A O 1
ATOM 1440 N N . GLY A 1 191 ? -7.980 -6.296 -8.081 1.00 91.06 191 GLY A N 1
ATOM 1441 C CA . GLY A 1 191 ? -6.755 -6.854 -8.645 1.00 91.06 191 GLY A CA 1
ATOM 1442 C C . GLY A 1 191 ? -5.759 -7.258 -7.569 1.00 91.06 191 GLY A C 1
ATOM 1443 O O . GLY A 1 191 ? -5.909 -6.908 -6.402 1.00 91.06 191 GLY A O 1
ATOM 1444 N N . MET A 1 192 ? -4.743 -8.019 -7.953 1.00 92.62 192 MET A N 1
ATOM 1445 C CA . MET A 1 192 ? -3.686 -8.460 -7.053 1.00 92.62 192 MET A CA 1
ATOM 1446 C C . MET A 1 192 ? -2.535 -7.455 -7.042 1.00 92.62 192 MET A C 1
ATOM 1448 O O . MET A 1 192 ? -1.994 -7.107 -8.085 1.00 92.62 192 MET A O 1
ATOM 1452 N N . MET A 1 193 ? -2.114 -7.024 -5.859 1.00 96.31 193 MET A N 1
ATOM 1453 C CA . MET A 1 193 ? -0.915 -6.206 -5.699 1.00 96.31 193 MET A CA 1
ATOM 1454 C C . MET A 1 193 ? 0.362 -7.056 -5.809 1.00 96.31 193 MET A C 1
ATOM 1456 O O . MET A 1 193 ? 0.445 -8.142 -5.231 1.00 96.31 193 MET A O 1
ATOM 1460 N N . GLY A 1 194 ? 1.396 -6.512 -6.460 1.00 94.50 194 GLY A N 1
ATOM 1461 C CA . GLY A 1 194 ? 2.757 -7.056 -6.452 1.00 94.50 194 GLY A CA 1
ATOM 1462 C C . GLY A 1 194 ? 3.131 -7.862 -7.699 1.00 94.50 194 GLY A C 1
ATOM 1463 O O . GLY A 1 194 ? 2.824 -7.476 -8.823 1.00 94.50 194 GLY A O 1
ATOM 1464 N N . TYR A 1 195 ? 3.848 -8.975 -7.529 1.00 91.50 195 TYR A N 1
ATOM 1465 C CA . TYR A 1 195 ? 4.489 -9.683 -8.645 1.00 91.50 195 TYR A CA 1
ATOM 1466 C C . TYR A 1 195 ? 3.510 -10.105 -9.759 1.00 91.50 195 TYR A C 1
ATOM 1468 O O . TYR A 1 195 ? 3.787 -9.833 -10.922 1.00 91.50 195 TYR A O 1
ATOM 1476 N N . GLY A 1 196 ? 2.340 -10.655 -9.416 1.00 88.38 196 GLY A N 1
ATOM 1477 C CA . GLY A 1 196 ? 1.301 -11.076 -10.376 1.00 88.38 196 GLY A CA 1
ATOM 1478 C C . GLY A 1 196 ? 0.317 -9.975 -10.799 1.00 88.38 196 GLY A C 1
ATOM 1479 O O . GLY A 1 196 ? -0.749 -10.259 -11.336 1.00 88.38 196 GLY A O 1
ATOM 1480 N N . SER A 1 197 ? 0.618 -8.703 -10.528 1.00 92.44 197 SER A N 1
ATOM 1481 C CA . SER A 1 197 ? -0.340 -7.605 -10.721 1.00 92.44 197 SER A CA 1
ATOM 1482 C C . SER A 1 197 ? -0.748 -7.340 -12.171 1.00 92.44 197 SER A C 1
ATOM 1484 O O . SER A 1 197 ? -1.762 -6.685 -12.400 1.00 92.44 197 SER A O 1
ATOM 1486 N N . GLU A 1 198 ? 0.021 -7.804 -13.153 1.00 89.94 198 GLU A N 1
ATOM 1487 C CA . GLU A 1 198 ? -0.260 -7.595 -14.581 1.00 89.94 198 GLU A CA 1
ATOM 1488 C C . GLU A 1 198 ? -1.353 -8.518 -15.124 1.00 89.94 198 GLU A C 1
ATOM 1490 O O . GLU A 1 198 ? -2.037 -8.165 -16.083 1.00 89.94 198 GLU A O 1
ATOM 1495 N N . GLU A 1 199 ? -1.580 -9.649 -14.453 1.00 87.75 199 GLU A N 1
ATOM 1496 C CA . GLU A 1 199 ? -2.657 -10.596 -14.759 1.00 87.75 199 GLU A CA 1
ATOM 1497 C C . GLU A 1 199 ? -4.037 -10.019 -14.405 1.00 87.75 199 GLU A C 1
ATOM 1499 O O . GLU A 1 199 ? -5.063 -10.382 -14.981 1.00 87.75 199 GLU A O 1
ATOM 1504 N N . SER A 1 200 ? -4.065 -9.064 -13.472 1.00 89.50 200 SER A N 1
ATOM 1505 C CA . SER A 1 200 ? -5.286 -8.382 -13.055 1.00 89.50 200 SER A CA 1
ATOM 1506 C C . SER A 1 200 ? -5.725 -7.340 -14.082 1.00 89.50 200 SER A C 1
ATOM 1508 O O . SER A 1 200 ? -4.900 -6.657 -14.688 1.00 89.50 200 SER A O 1
ATOM 1510 N N . LYS A 1 201 ? -7.041 -7.144 -14.231 1.00 91.88 201 LYS A N 1
ATOM 1511 C CA . LYS A 1 201 ? -7.621 -6.089 -15.086 1.00 91.88 201 LYS A CA 1
ATOM 1512 C C . LYS A 1 201 ? -7.859 -4.756 -14.374 1.00 91.88 201 LYS A C 1
ATOM 1514 O O . LYS A 1 201 ? -8.113 -3.764 -15.048 1.00 91.88 201 LYS A O 1
ATOM 1519 N N . ALA A 1 202 ? -7.794 -4.726 -13.044 1.00 92.88 202 ALA A N 1
ATOM 1520 C CA . ALA A 1 202 ? -7.985 -3.504 -12.267 1.00 92.88 202 ALA A CA 1
ATOM 1521 C C . ALA A 1 202 ? -6.877 -2.479 -12.558 1.00 92.88 202 ALA A C 1
ATOM 1523 O O . ALA A 1 202 ? -5.713 -2.855 -12.696 1.00 92.88 202 ALA A O 1
ATOM 1524 N N . ARG A 1 203 ? -7.238 -1.199 -12.692 1.00 94.88 203 ARG A N 1
ATOM 1525 C CA . ARG A 1 203 ? -6.339 -0.101 -13.094 1.00 94.88 203 ARG A CA 1
ATOM 1526 C C . ARG A 1 203 ? -6.666 1.167 -12.318 1.00 94.88 203 ARG A C 1
ATOM 1528 O O . ARG A 1 203 ? -7.824 1.410 -12.011 1.00 94.88 203 ARG A O 1
ATOM 1535 N N . GLY A 1 204 ? -5.675 2.016 -12.076 1.00 95.62 204 GLY A N 1
ATOM 1536 C CA . GLY A 1 204 ? -5.792 3.212 -11.243 1.00 95.62 204 GLY A CA 1
ATOM 1537 C C . GLY A 1 204 ? -5.623 2.900 -9.755 1.00 95.62 204 GLY A C 1
ATOM 1538 O O . GLY A 1 204 ? -4.974 1.920 -9.391 1.00 95.62 204 GLY A O 1
ATOM 1539 N N . ALA A 1 205 ? -6.202 3.740 -8.893 1.00 96.69 205 ALA A N 1
ATOM 1540 C CA . ALA A 1 205 ? -6.008 3.655 -7.447 1.00 96.69 205 ALA A CA 1
ATOM 1541 C C . ALA A 1 205 ? -6.786 2.490 -6.809 1.00 96.69 205 ALA A C 1
ATOM 1543 O O . ALA A 1 205 ? -8.019 2.409 -6.901 1.00 96.69 205 ALA A O 1
ATOM 1544 N N . LEU A 1 206 ? -6.051 1.624 -6.117 1.00 97.19 206 LEU A N 1
ATOM 1545 C CA . LEU A 1 206 ? -6.518 0.399 -5.483 1.00 97.19 206 LEU A CA 1
ATOM 1546 C C . LEU A 1 206 ? -6.073 0.358 -4.022 1.00 97.19 206 LEU A C 1
ATOM 1548 O O . LEU A 1 206 ? -4.940 0.696 -3.690 1.00 97.19 206 LEU A O 1
ATOM 1552 N N . TYR A 1 207 ? -6.956 -0.091 -3.138 1.00 97.50 207 TYR A N 1
ATOM 1553 C CA . TYR A 1 207 ? -6.714 -0.122 -1.700 1.00 97.50 207 TYR A CA 1
ATOM 1554 C C . TYR A 1 207 ? -6.841 -1.536 -1.147 1.00 97.50 207 TYR A C 1
ATOM 1556 O O . TYR A 1 207 ? -7.602 -2.352 -1.659 1.00 97.50 207 TYR A O 1
ATOM 1564 N N . LEU A 1 208 ? -6.099 -1.809 -0.080 1.00 97.50 208 LEU A N 1
ATOM 1565 C CA . LEU A 1 208 ? -6.110 -3.071 0.651 1.00 97.50 208 LEU A CA 1
ATOM 1566 C C . LEU A 1 208 ? -5.600 -2.851 2.073 1.00 97.50 208 LEU A C 1
ATOM 1568 O O . LEU A 1 208 ? -4.916 -1.862 2.331 1.00 97.50 208 LEU A O 1
ATOM 1572 N N . VAL A 1 209 ? -5.886 -3.776 2.982 1.00 97.06 209 VAL A N 1
ATOM 1573 C CA . VAL A 1 209 ? -5.276 -3.823 4.322 1.00 97.06 209 VAL A CA 1
ATOM 1574 C C . VAL A 1 209 ? -4.309 -4.995 4.449 1.00 97.06 209 VAL A C 1
ATOM 1576 O O . VAL A 1 209 ? -4.492 -6.038 3.821 1.00 97.06 209 VAL A O 1
ATOM 1579 N N . THR A 1 210 ? -3.269 -4.824 5.264 1.00 97.25 210 THR A N 1
ATOM 1580 C CA . THR A 1 210 ? -2.250 -5.849 5.537 1.00 97.25 210 THR A CA 1
ATOM 1581 C C . THR A 1 210 ? -2.032 -6.008 7.036 1.00 97.25 210 THR A C 1
ATOM 1583 O O . THR A 1 210 ? -2.335 -5.107 7.816 1.00 97.25 210 THR A O 1
ATOM 1586 N N . ARG A 1 211 ? -1.454 -7.138 7.450 1.00 95.69 211 ARG A N 1
ATOM 1587 C CA . ARG A 1 211 ? -1.020 -7.355 8.836 1.00 95.69 211 ARG A CA 1
ATOM 1588 C C . ARG A 1 211 ? 0.172 -6.458 9.182 1.00 95.69 211 ARG A C 1
ATOM 1590 O O . ARG A 1 211 ? 0.860 -5.926 8.302 1.00 95.69 211 ARG A O 1
ATOM 1597 N N . ASP A 1 212 ? 0.430 -6.310 10.475 1.00 94.00 212 ASP A N 1
ATOM 1598 C CA . ASP A 1 212 ? 1.550 -5.531 11.010 1.00 94.00 212 ASP A CA 1
ATOM 1599 C C . ASP A 1 212 ? 2.907 -6.227 10.861 1.00 94.00 212 ASP A C 1
ATOM 1601 O O . ASP A 1 212 ? 3.932 -5.577 10.629 1.00 94.00 212 ASP A O 1
ATOM 1605 N N . THR A 1 213 ? 2.889 -7.554 10.889 1.00 92.44 213 THR A N 1
ATOM 1606 C CA . THR A 1 213 ? 4.038 -8.454 10.922 1.00 92.44 213 THR A CA 1
ATOM 1607 C C . THR A 1 213 ? 3.960 -9.482 9.795 1.00 92.44 213 THR A C 1
ATOM 1609 O O . THR A 1 213 ? 2.881 -9.797 9.296 1.00 92.44 213 THR A O 1
ATOM 1612 N N . ALA A 1 214 ? 5.113 -10.005 9.369 1.00 92.56 214 ALA A N 1
ATOM 1613 C CA . ALA A 1 214 ? 5.165 -11.022 8.322 1.00 92.56 214 ALA A CA 1
ATOM 1614 C C . ALA A 1 214 ? 4.594 -12.370 8.828 1.00 92.56 214 ALA A C 1
ATOM 1616 O O . ALA A 1 214 ? 4.882 -12.740 9.968 1.00 92.56 214 ALA A O 1
ATOM 1617 N N . PRO A 1 215 ? 3.864 -13.144 8.002 1.00 93.62 215 PRO A N 1
ATOM 1618 C CA . PRO A 1 215 ? 3.382 -12.783 6.666 1.00 93.62 215 PRO A CA 1
ATOM 1619 C C . PRO A 1 215 ? 2.351 -11.645 6.728 1.00 93.62 215 PRO A C 1
ATOM 1621 O O . PRO A 1 215 ? 1.416 -11.688 7.526 1.00 93.62 215 PRO A O 1
ATOM 1624 N N . TYR A 1 216 ? 2.550 -10.612 5.912 1.00 96.31 216 TYR A N 1
ATOM 1625 C CA . TYR A 1 216 ? 1.712 -9.415 5.878 1.00 96.31 216 TYR A CA 1
ATOM 1626 C C . TYR A 1 216 ? 0.378 -9.655 5.175 1.00 96.31 216 TYR A C 1
ATOM 1628 O O . TYR A 1 216 ? -0.596 -8.951 5.446 1.00 96.31 216 TYR A O 1
ATOM 1636 N N . CYS A 1 217 ? 0.326 -10.622 4.261 1.00 94.75 217 CYS A N 1
ATOM 1637 C CA . CYS A 1 217 ? -0.909 -11.033 3.623 1.00 94.75 217 CYS A CA 1
ATOM 1638 C C . CYS A 1 217 ? -1.858 -11.635 4.662 1.00 94.75 217 CYS A C 1
ATOM 1640 O O . CYS A 1 217 ? -1.460 -12.432 5.515 1.00 94.75 217 CYS A O 1
ATOM 1642 N N . GLY A 1 218 ? -3.126 -11.250 4.585 1.00 92.38 218 GLY A N 1
ATOM 1643 C CA . GLY A 1 218 ? -4.146 -11.685 5.524 1.00 92.38 218 GLY A CA 1
ATOM 1644 C C . GLY A 1 218 ? -5.541 -11.667 4.920 1.00 92.38 218 GLY A C 1
ATOM 1645 O O . GLY A 1 218 ? -5.763 -11.147 3.824 1.00 92.38 218 GLY A O 1
ATOM 1646 N N . HIS A 1 219 ? -6.496 -12.228 5.653 1.00 90.50 219 HIS A N 1
ATOM 1647 C CA . HIS A 1 219 ? -7.909 -12.061 5.349 1.00 90.50 219 HIS A CA 1
ATOM 1648 C C . HIS A 1 219 ? -8.344 -10.650 5.726 1.00 90.50 219 HIS A C 1
ATOM 1650 O O . HIS A 1 219 ? -8.282 -10.255 6.888 1.00 90.50 219 HIS A O 1
ATOM 1656 N N . GLN A 1 220 ? -8.776 -9.882 4.730 1.00 92.81 220 GLN A N 1
ATOM 1657 C CA . GLN A 1 220 ? -9.298 -8.540 4.946 1.00 92.81 220 GLN A CA 1
ATOM 1658 C C . GLN A 1 220 ? -10.689 -8.629 5.575 1.00 92.81 220 GLN A C 1
ATOM 1660 O O . GLN A 1 220 ? -11.544 -9.382 5.112 1.00 92.81 220 GLN A O 1
ATOM 1665 N N . MET A 1 221 ? -10.913 -7.854 6.627 1.00 90.56 221 MET A N 1
ATOM 1666 C CA . MET A 1 221 ? -12.135 -7.846 7.421 1.00 90.56 221 MET A CA 1
ATOM 1667 C C . MET A 1 221 ? -12.609 -6.412 7.633 1.00 90.56 221 MET A C 1
ATOM 1669 O O . MET A 1 221 ? -11.812 -5.472 7.629 1.00 90.56 221 MET A O 1
ATOM 1673 N N . ARG A 1 222 ? -13.912 -6.253 7.882 1.00 92.94 222 ARG A N 1
ATOM 1674 C CA . ARG A 1 222 ? -14.502 -4.991 8.332 1.00 92.94 222 ARG A CA 1
ATOM 1675 C C . ARG A 1 222 ? -15.181 -5.184 9.671 1.00 92.94 222 ARG A C 1
ATOM 1677 O O . ARG A 1 222 ? -16.074 -6.019 9.788 1.00 92.94 222 ARG A O 1
ATOM 1684 N N . ALA A 1 223 ? -14.792 -4.366 10.637 1.00 91.75 223 ALA A N 1
ATOM 1685 C CA . ALA A 1 223 ? -15.474 -4.257 11.913 1.00 91.75 223 ALA A CA 1
ATOM 1686 C C . ALA A 1 223 ? -16.502 -3.122 11.870 1.00 91.75 223 ALA A C 1
ATOM 1688 O O . ALA A 1 223 ? -16.283 -2.097 11.217 1.00 91.75 223 ALA A O 1
ATOM 1689 N N . LEU A 1 224 ? -17.607 -3.316 12.588 1.00 91.81 224 LEU A N 1
ATOM 1690 C CA . LEU A 1 224 ? -18.636 -2.312 12.822 1.00 91.81 224 LEU A CA 1
ATOM 1691 C C . LEU A 1 224 ? -18.804 -2.106 14.325 1.00 91.81 224 LEU A C 1
ATOM 1693 O O . LEU A 1 224 ? -19.039 -3.068 15.052 1.00 91.81 224 LEU A O 1
ATOM 1697 N N . VAL A 1 225 ? -18.700 -0.859 14.776 1.00 89.88 225 VAL A N 1
ATOM 1698 C CA . VAL A 1 225 ? -18.935 -0.473 16.169 1.00 89.88 225 VAL A CA 1
ATOM 1699 C C . VAL A 1 225 ? -20.047 0.563 16.207 1.00 89.88 225 VAL A C 1
ATOM 1701 O O . VAL A 1 225 ? -19.976 1.582 15.525 1.00 89.88 225 VAL A O 1
ATOM 1704 N N . VAL A 1 226 ? -21.065 0.299 17.023 1.00 91.06 226 VAL A N 1
ATOM 1705 C CA . VAL A 1 226 ? -22.150 1.240 17.314 1.00 91.06 226 VAL A CA 1
ATOM 1706 C C . VAL A 1 226 ? -21.954 1.752 18.731 1.00 91.06 226 VAL A C 1
ATOM 1708 O O . VAL A 1 226 ? -21.893 0.969 19.682 1.00 91.06 226 VAL A O 1
ATOM 1711 N N . LEU A 1 227 ? -21.828 3.065 18.877 1.00 88.06 227 LEU A N 1
ATOM 1712 C CA . LEU A 1 227 ? -21.629 3.687 20.176 1.00 88.06 227 LEU A CA 1
ATOM 1713 C C . LEU A 1 227 ? -22.969 3.961 20.849 1.00 88.06 227 LEU A C 1
ATOM 1715 O O . LEU A 1 227 ? -23.897 4.478 20.234 1.00 88.06 227 LEU A O 1
ATOM 1719 N N . SER A 1 228 ? -23.045 3.657 22.146 1.00 90.25 228 SER A N 1
ATOM 1720 C CA . SER A 1 228 ? -24.214 3.974 22.970 1.00 90.25 228 SER A CA 1
ATOM 1721 C C . SER A 1 228 ? -24.588 5.450 22.845 1.00 90.25 228 SER A C 1
ATOM 1723 O O . SER A 1 228 ? -23.712 6.310 22.902 1.00 90.25 228 SER A O 1
ATOM 1725 N N . GLU A 1 229 ? -25.883 5.756 22.778 1.00 93.06 229 GLU A N 1
ATOM 1726 C CA . GLU A 1 229 ? -26.417 7.130 22.812 1.00 93.06 229 GLU A CA 1
ATOM 1727 C C . GLU A 1 229 ? -25.918 7.938 24.024 1.00 93.06 229 GLU A C 1
ATOM 1729 O O . GLU A 1 229 ? -25.869 9.163 24.001 1.00 93.06 229 GLU A O 1
ATOM 1734 N N . LYS A 1 230 ? -25.510 7.253 25.100 1.00 92.25 230 LYS A N 1
ATOM 1735 C CA . LYS A 1 230 ? -24.980 7.875 26.323 1.00 92.25 230 LYS A CA 1
ATOM 1736 C C . LYS A 1 230 ? -23.492 8.238 26.243 1.00 92.25 230 LYS A C 1
ATOM 1738 O O . LYS A 1 230 ? -22.969 8.810 27.197 1.00 92.25 230 LYS A O 1
ATOM 1743 N N . THR A 1 231 ? -22.793 7.868 25.171 1.00 86.88 231 THR A N 1
ATOM 1744 C CA . THR A 1 231 ? -21.362 8.150 25.014 1.00 86.88 231 THR A CA 1
ATOM 1745 C C . THR A 1 231 ? -21.139 9.655 24.906 1.00 86.88 231 THR A C 1
ATOM 1747 O O . THR A 1 231 ? -21.685 10.322 24.025 1.00 86.88 231 THR A O 1
ATOM 1750 N N . LEU A 1 232 ? -20.322 10.190 25.813 1.00 88.00 232 LEU A N 1
ATOM 1751 C CA . LEU A 1 232 ? -19.951 11.600 25.808 1.00 88.00 232 LEU A CA 1
ATOM 1752 C C . LEU A 1 232 ? -19.108 11.928 24.575 1.00 88.00 232 LEU A C 1
ATOM 1754 O O . LEU A 1 232 ? -18.326 11.108 24.099 1.00 88.00 232 LEU A O 1
ATOM 1758 N N . LYS A 1 233 ? -19.250 13.161 24.089 1.00 87.19 233 LYS A N 1
ATOM 1759 C CA . LYS A 1 233 ? -18.431 13.680 22.998 1.00 87.19 233 LYS A CA 1
ATOM 1760 C C . LYS A 1 233 ? -16.967 13.749 23.435 1.00 87.19 233 LYS A C 1
ATOM 1762 O O . LYS A 1 233 ? -16.645 14.400 24.429 1.00 87.19 233 LYS A O 1
ATOM 1767 N N . MET A 1 234 ? -16.091 13.108 22.676 1.00 84.69 234 MET A N 1
ATOM 1768 C CA . MET A 1 234 ? -14.657 13.042 22.933 1.00 84.69 234 MET A CA 1
ATOM 1769 C C . MET A 1 234 ? -13.864 13.128 21.629 1.00 84.69 234 MET A C 1
ATOM 1771 O O . MET A 1 234 ? -14.391 12.847 20.557 1.00 84.69 234 MET A O 1
ATOM 1775 N N . LYS A 1 235 ? -12.599 13.538 21.717 1.00 83.44 235 LYS A N 1
ATOM 1776 C CA . LYS A 1 235 ? -11.648 13.478 20.601 1.00 83.44 235 LYS A CA 1
ATOM 1777 C C . LYS A 1 235 ? -10.614 12.411 20.913 1.00 83.44 235 LYS A C 1
ATOM 1779 O O . LYS A 1 235 ? -10.033 12.449 21.996 1.00 83.44 235 LYS A O 1
ATOM 1784 N N . GLY A 1 236 ? -10.394 11.485 19.992 1.00 77.38 236 GLY A N 1
ATOM 1785 C CA . GLY A 1 236 ? -9.463 10.381 20.197 1.00 77.38 236 GLY A CA 1
ATOM 1786 C C . GLY A 1 236 ? -9.603 9.315 19.124 1.00 77.38 236 GLY A C 1
ATOM 1787 O O . GLY A 1 236 ? -10.512 9.367 18.302 1.00 77.38 236 GLY A O 1
ATOM 1788 N N . ASN A 1 237 ? -8.703 8.337 19.142 1.00 75.94 237 ASN A N 1
ATOM 1789 C CA . ASN A 1 237 ? -8.744 7.244 18.178 1.00 75.94 237 ASN A CA 1
ATOM 1790 C C . ASN A 1 237 ? -9.387 6.033 18.825 1.00 75.94 237 ASN A C 1
ATOM 1792 O O . ASN A 1 237 ? -8.863 5.505 19.800 1.00 75.94 237 ASN A O 1
ATOM 1796 N N . LEU A 1 238 ? -10.480 5.556 18.238 1.00 85.19 238 LEU A N 1
ATOM 1797 C CA . LEU A 1 238 ? -11.058 4.291 18.650 1.00 85.19 238 LEU A CA 1
ATOM 1798 C C . LEU A 1 238 ? -10.259 3.149 18.026 1.00 85.19 238 LEU A C 1
ATOM 1800 O O . LEU A 1 238 ? -10.173 3.046 16.801 1.00 85.19 238 LEU A O 1
ATOM 1804 N N . GLN A 1 239 ? -9.716 2.268 18.858 1.00 88.25 239 GLN A N 1
ATOM 1805 C CA . GLN A 1 239 ? -9.080 1.036 18.395 1.00 88.25 239 GLN A CA 1
ATOM 1806 C C . GLN A 1 239 ? -9.801 -0.184 18.957 1.00 88.25 239 GLN A C 1
ATOM 1808 O O . GLN A 1 239 ? -10.004 -0.266 20.166 1.00 88.25 239 GLN A O 1
ATOM 1813 N N . LEU A 1 240 ? -10.143 -1.133 18.084 1.00 88.94 240 LEU A N 1
ATOM 1814 C CA . LEU A 1 240 ? -10.652 -2.459 18.431 1.00 88.94 240 LEU A CA 1
ATOM 1815 C C . LEU A 1 240 ? -9.585 -3.501 18.121 1.00 88.94 240 LEU A C 1
ATOM 1817 O O . LEU A 1 240 ? -9.166 -3.626 16.974 1.00 88.94 240 LEU A O 1
ATOM 1821 N N . ASN A 1 241 ? -9.225 -4.300 19.118 1.00 89.19 241 ASN A N 1
ATOM 1822 C CA . ASN A 1 241 ? -8.386 -5.478 18.920 1.00 89.19 241 ASN A CA 1
ATOM 1823 C C . ASN A 1 241 ? -9.229 -6.733 19.123 1.00 89.19 241 ASN A C 1
ATOM 1825 O O . ASN A 1 241 ? -9.817 -6.899 20.190 1.00 89.19 241 ASN A O 1
ATOM 1829 N N . ILE A 1 242 ? -9.275 -7.590 18.106 1.00 85.56 242 ILE A N 1
ATOM 1830 C CA . ILE A 1 242 ? -9.893 -8.914 18.159 1.00 85.56 242 ILE A CA 1
ATOM 1831 C C . ILE A 1 242 ? -8.772 -9.935 18.315 1.00 85.56 242 ILE A C 1
ATOM 1833 O O . ILE A 1 242 ? -7.929 -10.071 17.429 1.00 85.56 242 ILE A O 1
ATOM 1837 N N . THR A 1 243 ? -8.774 -10.650 19.438 1.00 83.69 243 THR A N 1
ATOM 1838 C CA . THR A 1 243 ? -7.833 -11.753 19.677 1.00 83.69 243 THR A CA 1
ATOM 1839 C C . THR A 1 243 ? -8.498 -13.073 19.293 1.00 83.69 243 THR A C 1
ATOM 1841 O O . THR A 1 243 ? -9.567 -13.385 19.823 1.00 83.69 243 THR A O 1
ATOM 1844 N N . SER A 1 244 ? -7.879 -13.843 18.397 1.00 77.12 244 SER A N 1
ATOM 1845 C CA . SER A 1 244 ? -8.329 -15.182 17.988 1.00 77.12 244 SER A CA 1
ATOM 1846 C C . SER A 1 244 ? -7.148 -16.144 18.023 1.00 77.12 244 SER A C 1
ATOM 1848 O O . SER A 1 244 ? -6.172 -15.957 17.298 1.00 77.12 244 SER A O 1
ATOM 1850 N N . ASP A 1 245 ? -7.248 -17.165 18.874 1.00 75.12 245 ASP A N 1
ATOM 1851 C CA . ASP A 1 245 ? -6.152 -18.077 19.224 1.00 75.12 245 ASP A CA 1
ATOM 1852 C C . ASP A 1 245 ? -4.864 -17.312 19.605 1.00 75.12 245 ASP A C 1
ATOM 1854 O O . ASP A 1 245 ? -4.831 -16.723 20.684 1.00 75.12 245 ASP A O 1
ATOM 1858 N N . ASP A 1 246 ? -3.856 -17.267 18.724 1.00 76.06 246 ASP A N 1
ATOM 1859 C CA . ASP A 1 246 ? -2.559 -16.591 18.935 1.00 76.06 246 ASP A CA 1
ATOM 1860 C C . ASP A 1 246 ? -2.346 -15.358 18.027 1.00 76.06 246 ASP A C 1
ATOM 1862 O O . ASP A 1 246 ? -1.222 -14.870 17.892 1.00 76.06 246 ASP A O 1
ATOM 1866 N N . ASP A 1 247 ? -3.390 -14.868 17.350 1.00 83.06 247 ASP A N 1
ATOM 1867 C CA . ASP A 1 247 ? -3.312 -13.691 16.474 1.00 83.06 247 ASP A CA 1
ATOM 1868 C C . ASP A 1 247 ? -4.186 -12.546 16.995 1.00 83.06 247 ASP A C 1
ATOM 1870 O O . ASP A 1 247 ? -5.266 -12.750 17.560 1.00 83.06 247 ASP A O 1
ATOM 1874 N N . VAL A 1 248 ? -3.714 -11.319 16.776 1.00 87.38 248 VAL A N 1
ATOM 1875 C CA . VAL A 1 248 ? -4.441 -10.095 17.115 1.00 87.38 248 VAL A CA 1
ATOM 1876 C C . VAL A 1 248 ? -4.715 -9.333 15.831 1.00 87.38 248 VAL A C 1
ATOM 1878 O O . VAL A 1 248 ? -3.797 -8.899 15.142 1.00 87.38 248 VAL A O 1
ATOM 1881 N N . THR A 1 249 ? -5.996 -9.144 15.526 1.00 89.94 249 THR A N 1
ATOM 1882 C CA . THR A 1 249 ? -6.433 -8.283 14.426 1.00 89.94 249 THR A CA 1
ATOM 1883 C C . THR A 1 249 ? -6.855 -6.934 14.984 1.00 89.94 249 THR A C 1
ATOM 1885 O O . THR A 1 249 ? -7.813 -6.843 15.755 1.00 89.94 249 THR A O 1
ATOM 1888 N N . SER A 1 250 ? -6.142 -5.887 14.582 1.00 90.56 250 SER A N 1
ATOM 1889 C CA . SER A 1 250 ? -6.377 -4.517 15.039 1.00 90.56 250 SER A CA 1
ATOM 1890 C C . SER A 1 250 ? -7.170 -3.721 14.004 1.00 90.56 250 SER A C 1
ATOM 1892 O O . SER A 1 250 ? -6.876 -3.767 12.809 1.00 90.56 250 SER A O 1
ATOM 1894 N N . PHE A 1 251 ? -8.142 -2.947 14.474 1.00 92.44 251 PHE A N 1
ATOM 1895 C CA . PHE A 1 251 ? -8.986 -2.067 13.673 1.00 92.44 251 PHE A CA 1
ATOM 1896 C C . PHE A 1 251 ? -8.927 -0.657 14.258 1.00 92.44 251 PHE A C 1
ATOM 1898 O O . PHE A 1 251 ? -9.263 -0.460 15.425 1.00 92.44 251 PHE A O 1
ATOM 1905 N N . ASN A 1 252 ? -8.530 0.322 13.448 1.00 90.75 252 ASN A N 1
ATOM 1906 C CA . ASN A 1 252 ? -8.533 1.734 13.829 1.00 90.75 252 ASN A CA 1
ATOM 1907 C C . ASN A 1 252 ? -9.731 2.414 13.163 1.00 90.75 252 ASN A C 1
ATOM 1909 O O . ASN A 1 252 ? -9.836 2.385 11.935 1.00 90.75 252 ASN A O 1
ATOM 1913 N N . PHE A 1 253 ? -10.632 2.997 13.952 1.00 90.06 253 PHE A N 1
ATOM 1914 C CA . PHE A 1 253 ? -11.799 3.697 13.423 1.00 90.06 253 PHE A CA 1
ATOM 1915 C C . PHE A 1 253 ? -11.522 5.185 13.312 1.00 90.06 253 PHE A C 1
ATOM 1917 O O . PHE A 1 253 ? -10.941 5.793 14.209 1.00 90.06 253 PHE A O 1
ATOM 1924 N N . TYR A 1 254 ? -12.024 5.755 12.224 1.00 87.00 254 TYR A N 1
ATOM 1925 C CA . TYR A 1 254 ? -11.939 7.173 11.927 1.00 87.00 254 TYR A CA 1
ATOM 1926 C C . TYR A 1 254 ? -13.343 7.766 11.881 1.00 87.00 254 TYR A C 1
ATOM 1928 O O . TYR A 1 254 ? -14.290 7.112 11.435 1.00 87.00 254 TYR A O 1
ATOM 1936 N N . SER A 1 255 ? -13.461 9.016 12.316 1.00 83.88 255 SER A N 1
ATOM 1937 C CA . SER A 1 255 ? -14.690 9.806 12.206 1.00 83.88 255 SER A CA 1
ATOM 1938 C C . SER A 1 255 ? -14.555 10.833 11.086 1.00 83.88 255 SER A C 1
ATOM 1940 O O . SER A 1 255 ? -13.455 11.295 10.782 1.00 83.88 255 SER A O 1
ATOM 1942 N N . GLU A 1 256 ? -15.673 11.229 10.474 1.00 81.62 256 GLU A N 1
ATOM 1943 C CA . GLU A 1 256 ? -15.665 12.297 9.465 1.00 81.62 256 GLU A CA 1
ATOM 1944 C C . GLU A 1 256 ? -15.242 13.654 10.043 1.00 81.62 256 GLU A C 1
ATOM 1946 O O . GLU A 1 256 ? -14.692 14.479 9.315 1.00 81.62 256 GLU A O 1
ATOM 1951 N N . ASN A 1 257 ? -15.454 13.860 11.345 1.00 80.44 257 ASN A N 1
ATOM 1952 C CA . ASN A 1 257 ? -15.193 15.111 12.051 1.00 80.44 257 ASN A CA 1
ATOM 1953 C C . ASN A 1 257 ? -13.870 15.060 12.836 1.00 80.44 257 ASN A C 1
ATOM 1955 O O . ASN A 1 257 ? -13.860 15.304 14.039 1.00 80.44 257 ASN A O 1
ATOM 1959 N N . GLU A 1 258 ? -12.761 14.724 12.168 1.00 73.88 258 GLU A N 1
ATOM 1960 C CA . GLU A 1 258 ? -11.405 14.728 12.760 1.00 73.88 258 GLU A CA 1
ATOM 1961 C C . GLU A 1 258 ? -11.294 13.903 14.054 1.00 73.88 258 GLU A C 1
ATOM 1963 O O . GLU A 1 258 ? -10.862 14.400 15.097 1.00 73.88 258 GLU A O 1
ATOM 1968 N N . ASP A 1 259 ? -11.726 12.642 13.991 1.00 73.44 259 ASP A N 1
ATOM 1969 C CA . ASP A 1 259 ? -11.663 11.704 15.122 1.00 73.44 259 ASP A CA 1
ATOM 1970 C C . ASP A 1 259 ? -12.466 12.175 16.355 1.00 73.44 259 ASP A C 1
ATOM 1972 O O . ASP A 1 259 ? -12.222 11.780 17.498 1.00 73.44 259 ASP A O 1
ATOM 1976 N N . GLU A 1 260 ? -13.473 13.023 16.126 1.00 83.81 260 GLU A N 1
ATOM 1977 C CA . GLU A 1 260 ? -14.520 13.288 17.100 1.00 83.81 260 GLU A CA 1
ATOM 1978 C C . GLU A 1 260 ? -15.495 12.112 17.165 1.00 83.81 260 GLU A C 1
ATOM 1980 O O . GLU A 1 260 ? -16.080 11.689 16.164 1.00 83.81 260 GLU A O 1
ATOM 1985 N N . ILE A 1 261 ? -15.691 11.616 18.379 1.00 83.62 261 ILE A N 1
ATOM 1986 C CA . ILE A 1 261 ? -16.513 10.462 18.695 1.00 83.62 261 ILE A CA 1
ATOM 1987 C C . ILE A 1 261 ? -17.623 10.908 19.647 1.00 83.62 261 ILE A C 1
ATOM 1989 O O . ILE A 1 261 ? -17.360 11.538 20.669 1.00 83.62 261 ILE A O 1
ATOM 1993 N N . SER A 1 262 ? -18.870 10.569 19.331 1.00 86.12 262 SER A N 1
ATOM 1994 C CA . SER A 1 262 ? -20.048 10.853 20.152 1.00 86.12 262 SER A CA 1
ATOM 1995 C C . SER A 1 262 ? -21.022 9.674 20.154 1.00 86.12 262 SER A C 1
ATOM 1997 O O . SER A 1 262 ? -20.909 8.757 19.338 1.00 86.12 262 SER A O 1
ATOM 1999 N N . GLY A 1 263 ? -21.988 9.696 21.075 1.00 88.00 263 GLY A N 1
ATOM 2000 C CA . GLY A 1 263 ? -23.071 8.715 21.104 1.00 88.00 263 GLY A CA 1
ATOM 2001 C C . GLY A 1 263 ? -23.870 8.652 19.802 1.00 88.00 263 GLY A C 1
ATOM 2002 O O . GLY A 1 263 ? -23.934 9.632 19.059 1.00 88.00 263 GLY A O 1
ATOM 2003 N N . GLY A 1 264 ? -24.408 7.465 19.512 1.00 87.62 264 GLY A N 1
ATOM 2004 C CA . GLY A 1 264 ? -25.203 7.191 18.312 1.00 87.62 264 GLY A CA 1
ATOM 2005 C C . GLY A 1 264 ? -24.389 7.016 17.024 1.00 87.62 264 GLY A C 1
ATOM 2006 O O . GLY A 1 264 ? -24.954 6.672 15.987 1.00 87.62 264 GLY A O 1
ATOM 2007 N N . LEU A 1 265 ? -23.064 7.220 17.054 1.00 88.88 265 LEU A N 1
ATOM 2008 C CA . LEU A 1 265 ? -22.225 7.011 15.874 1.00 88.88 265 LEU A CA 1
ATOM 2009 C C 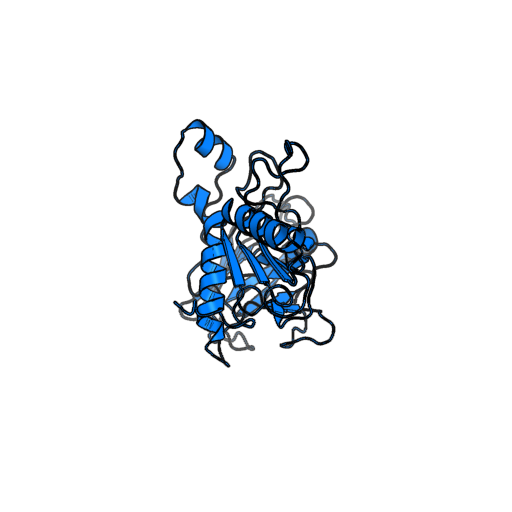. LEU A 1 265 ? -22.073 5.524 15.540 1.00 88.88 265 LEU A C 1
ATOM 2011 O O . LEU A 1 265 ? -21.767 4.690 16.397 1.00 88.88 265 LEU A O 1
ATOM 2015 N N . GLU A 1 266 ? -22.201 5.234 14.249 1.00 92.06 266 GLU A N 1
ATOM 2016 C CA . GLU A 1 266 ? -21.856 3.958 13.638 1.00 92.06 266 GLU A CA 1
ATOM 2017 C C . GLU A 1 266 ? -20.515 4.107 12.909 1.00 92.06 266 GLU A C 1
ATOM 2019 O O . GLU A 1 266 ? -20.405 4.826 11.912 1.00 92.06 266 GLU A O 1
ATOM 2024 N N . LEU A 1 267 ? -19.484 3.430 13.411 1.00 91.38 267 LEU A N 1
ATOM 2025 C CA . LEU A 1 267 ? -18.122 3.503 12.891 1.00 91.38 267 LEU A CA 1
ATOM 2026 C C . LEU A 1 267 ? -17.719 2.181 12.244 1.00 91.38 267 LEU A C 1
ATOM 2028 O O . LEU A 1 267 ? -18.007 1.095 12.753 1.00 91.38 267 LEU A O 1
ATOM 2032 N N . ARG A 1 268 ? -17.003 2.277 11.123 1.00 94.06 268 ARG A N 1
ATOM 2033 C CA . ARG A 1 268 ? -16.477 1.133 10.373 1.00 94.06 268 ARG A CA 1
ATOM 2034 C C . ARG A 1 268 ? -14.969 1.263 10.241 1.00 94.06 268 ARG A C 1
ATOM 2036 O O . ARG A 1 268 ? -14.456 2.361 10.049 1.00 94.06 268 ARG A O 1
ATOM 2043 N N . ALA A 1 269 ? -14.280 0.135 10.320 1.00 93.75 269 ALA A N 1
ATOM 2044 C CA . ALA A 1 269 ? -12.836 0.065 10.152 1.00 93.75 269 ALA A CA 1
ATOM 2045 C C . ALA A 1 269 ? -12.448 -1.222 9.430 1.00 93.75 269 ALA A C 1
ATOM 2047 O O . ALA A 1 269 ? -13.146 -2.235 9.529 1.00 93.75 269 ALA A O 1
ATOM 2048 N N . LEU A 1 270 ? -11.329 -1.174 8.712 1.00 95.31 270 LEU A N 1
ATOM 2049 C CA . LEU A 1 270 ? -10.766 -2.315 8.000 1.00 95.31 270 LEU A CA 1
ATOM 2050 C C . LEU A 1 270 ? -9.538 -2.843 8.744 1.00 95.31 270 LEU A C 1
ATOM 2052 O O . LEU A 1 270 ? -8.797 -2.070 9.346 1.00 95.31 270 LEU A O 1
ATOM 2056 N N . GLY A 1 271 ? -9.329 -4.153 8.685 1.00 94.38 271 GLY A N 1
ATOM 2057 C CA . GLY A 1 271 ? -8.186 -4.832 9.294 1.00 94.38 271 GLY A CA 1
ATOM 2058 C C . GLY A 1 271 ? -7.855 -6.121 8.550 1.00 94.38 271 GLY A C 1
ATOM 2059 O O . GLY A 1 271 ? -8.671 -6.615 7.771 1.00 94.38 271 GLY A O 1
ATOM 2060 N N . ALA A 1 272 ? -6.656 -6.653 8.762 1.00 94.00 272 ALA A N 1
ATOM 2061 C CA . ALA A 1 272 ? -6.220 -7.909 8.161 1.00 94.00 272 ALA A CA 1
ATOM 2062 C C . ALA A 1 272 ? -5.937 -8.937 9.256 1.00 94.00 272 ALA A C 1
ATOM 2064 O O . ALA A 1 272 ? -5.045 -8.729 10.076 1.00 94.00 272 ALA A O 1
ATOM 2065 N N . ALA A 1 273 ? -6.674 -10.041 9.248 1.00 91.31 273 ALA A N 1
ATOM 2066 C CA . ALA A 1 273 ? -6.417 -11.183 10.112 1.00 91.31 273 ALA A CA 1
ATOM 2067 C C . ALA A 1 273 ? -5.444 -12.159 9.450 1.00 91.31 273 ALA A C 1
ATOM 2069 O O . ALA A 1 273 ? -5.308 -12.182 8.222 1.00 91.31 273 ALA A O 1
ATOM 2070 N N . LYS A 1 274 ? -4.777 -13.004 10.237 1.00 89.56 274 LYS A N 1
ATOM 2071 C CA . LYS A 1 274 ? -3.979 -14.106 9.696 1.00 89.56 274 LYS A CA 1
ATOM 2072 C C . LYS A 1 274 ? -4.804 -14.976 8.732 1.00 89.56 274 LYS A C 1
ATOM 2074 O O . LYS A 1 274 ? -5.964 -15.317 8.955 1.00 89.56 274 LYS A O 1
ATOM 2079 N N . PHE A 1 275 ? -4.194 -15.281 7.588 1.00 86.44 275 PHE A N 1
ATOM 2080 C CA . PHE A 1 275 ? -4.819 -16.092 6.546 1.00 86.44 275 PHE A CA 1
ATOM 2081 C C . PHE A 1 275 ? -5.100 -17.508 7.068 1.00 86.44 275 PHE A C 1
ATOM 2083 O O . PHE A 1 275 ? -4.260 -18.083 7.764 1.00 86.44 275 PHE A O 1
ATOM 2090 N N . SER A 1 276 ? -6.275 -18.052 6.741 1.00 79.69 276 SER A N 1
ATOM 2091 C CA . SER A 1 276 ? -6.747 -19.374 7.190 1.00 79.69 276 SER A CA 1
ATOM 2092 C C . SER A 1 276 ? -6.903 -19.558 8.709 1.00 79.69 276 SER A C 1
ATOM 2094 O O . SER A 1 276 ? -7.114 -20.687 9.143 1.00 79.69 276 SER A O 1
ATOM 2096 N N . SER A 1 277 ? -6.801 -18.505 9.532 1.00 70.00 277 SER A N 1
ATOM 2097 C CA . SER A 1 277 ? -7.011 -18.614 10.989 1.00 70.00 277 SER A CA 1
ATOM 2098 C C . SER A 1 277 ? -8.380 -18.134 11.462 1.00 70.00 277 SER A C 1
ATOM 2100 O O . SER A 1 277 ? -8.718 -18.330 12.623 1.00 70.00 277 SER A O 1
ATOM 2102 N N . VAL A 1 278 ? -9.145 -17.466 10.600 1.00 62.69 278 VAL A N 1
ATOM 2103 C CA . VAL A 1 278 ? -10.477 -16.956 10.932 1.00 62.69 278 VAL A CA 1
ATOM 2104 C C . VAL A 1 278 ? -11.489 -17.705 10.080 1.00 62.69 278 VAL A C 1
ATOM 2106 O O . VAL A 1 278 ? -11.525 -17.528 8.863 1.00 62.69 278 VAL A O 1
ATOM 2109 N N . ASP A 1 279 ? -12.269 -18.570 10.725 1.00 58.53 279 ASP A N 1
ATOM 2110 C CA . ASP A 1 279 ? -13.458 -19.179 10.132 1.00 58.53 279 ASP A CA 1
ATOM 2111 C C . ASP A 1 279 ? -14.464 -18.055 9.784 1.00 58.53 279 ASP A C 1
ATOM 2113 O O . ASP A 1 279 ? -14.578 -17.094 10.557 1.00 58.53 279 ASP A O 1
ATOM 2117 N N . PRO A 1 280 ? -15.161 -18.098 8.627 1.00 54.66 280 PRO A N 1
ATOM 2118 C CA . PRO A 1 280 ? -16.239 -17.157 8.305 1.00 54.66 280 PRO A CA 1
ATOM 2119 C C . PRO A 1 280 ? -17.276 -16.992 9.429 1.00 54.66 280 PRO A C 1
ATOM 2121 O O . PRO A 1 280 ? -17.887 -15.926 9.535 1.00 54.66 280 PRO A O 1
ATOM 2124 N N . GLU A 1 281 ? -17.433 -17.988 10.300 1.00 52.22 281 GLU A N 1
ATOM 2125 C CA . GLU A 1 281 ? -18.073 -17.821 11.597 1.00 52.22 281 GLU A CA 1
ATOM 2126 C C . GLU A 1 281 ? -17.012 -17.538 12.670 1.00 52.22 281 GLU A C 1
ATOM 2128 O O . GLU A 1 281 ? -16.361 -18.450 13.179 1.00 52.22 281 GLU A O 1
ATOM 2133 N N . VAL A 1 282 ? -16.820 -16.265 13.038 1.00 54.47 282 VAL A N 1
ATOM 2134 C CA . VAL A 1 282 ? -15.902 -15.855 14.118 1.00 54.47 282 VAL A CA 1
ATOM 2135 C C . VAL A 1 282 ? -16.436 -16.356 15.472 1.00 54.47 282 VAL A C 1
ATOM 2137 O O . VAL A 1 282 ? -16.973 -15.600 16.276 1.00 54.47 282 VAL A O 1
ATOM 2140 N N . ASN A 1 283 ? -16.308 -17.656 15.733 1.00 50.06 283 ASN A N 1
ATOM 2141 C CA . ASN A 1 283 ? -16.916 -18.341 16.874 1.00 50.06 283 ASN A CA 1
ATOM 2142 C C . ASN A 1 283 ? -16.066 -18.247 18.154 1.00 50.06 283 ASN A C 1
ATOM 2144 O O . ASN A 1 283 ? -16.477 -18.724 19.211 1.00 50.06 283 ASN A O 1
ATOM 2148 N N . LYS A 1 284 ? -14.880 -17.622 18.089 1.00 57.94 284 LYS A N 1
ATOM 2149 C CA . LYS A 1 284 ? -13.944 -17.555 19.218 1.00 57.94 284 LYS A CA 1
ATOM 2150 C C . LYS A 1 284 ? -13.194 -16.223 19.290 1.00 57.94 284 LYS A C 1
ATOM 2152 O O . LYS A 1 284 ? -11.970 -16.168 19.226 1.00 57.94 284 LYS A O 1
ATOM 2157 N N . VAL A 1 285 ? -13.940 -15.132 19.459 1.00 62.81 285 VAL A N 1
ATOM 2158 C CA . VAL A 1 285 ? -13.350 -13.868 19.921 1.00 62.81 285 VAL A CA 1
ATOM 2159 C C . VAL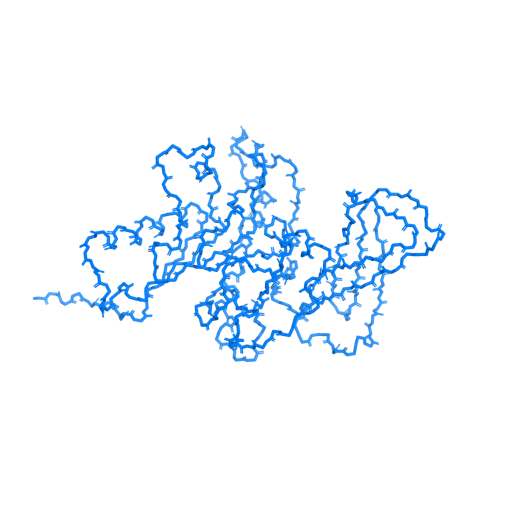 A 1 285 ? -12.952 -14.040 21.386 1.00 62.81 285 VAL A C 1
ATOM 2161 O O . VAL A 1 285 ? -13.813 -14.141 22.256 1.00 62.81 285 VAL A O 1
ATOM 2164 N N . LEU A 1 286 ? -11.649 -14.093 21.665 1.00 61.22 286 LEU A N 1
ATOM 2165 C CA . LEU A 1 286 ? -11.134 -14.279 23.025 1.00 61.22 286 LEU A CA 1
ATOM 2166 C C . LEU A 1 286 ? -11.251 -13.001 23.858 1.00 61.22 286 LEU A C 1
ATOM 2168 O O . LEU A 1 286 ? -11.530 -13.053 25.054 1.00 61.22 286 LEU A O 1
ATOM 2172 N N . SER A 1 287 ? -11.024 -11.846 23.234 1.00 67.00 287 SER A N 1
ATOM 2173 C CA . SER A 1 287 ? -11.143 -10.550 23.890 1.00 67.00 287 SER A CA 1
ATOM 2174 C C . SER A 1 287 ? -11.331 -9.424 22.880 1.00 67.00 287 SER A C 1
ATOM 2176 O O . SER A 1 287 ? -10.879 -9.505 21.735 1.00 67.00 287 SER A O 1
ATOM 2178 N N . VAL A 1 288 ? -11.994 -8.368 23.350 1.00 65.06 288 VAL A N 1
ATOM 2179 C CA . VAL A 1 288 ? -12.157 -7.088 22.666 1.00 65.06 288 VAL A CA 1
ATOM 2180 C C . VAL A 1 288 ? -11.613 -6.008 23.587 1.00 65.06 288 VAL A C 1
ATOM 2182 O O . VAL A 1 288 ? -12.109 -5.829 24.696 1.00 65.06 288 VAL A O 1
ATOM 2185 N N . THR A 1 289 ? -10.583 -5.294 23.134 1.00 71.19 289 THR A N 1
ATOM 2186 C CA . THR A 1 289 ? -10.076 -4.110 23.841 1.00 71.19 289 THR A CA 1
ATOM 2187 C C . THR A 1 289 ? -10.417 -2.863 23.049 1.00 71.19 289 THR A C 1
ATOM 2189 O O . THR A 1 289 ? -10.097 -2.799 21.864 1.00 71.19 289 THR A O 1
ATOM 2192 N N . LEU A 1 290 ? -11.026 -1.889 23.726 1.00 65.19 290 LEU A N 1
ATOM 2193 C CA . LEU A 1 290 ? -11.300 -0.560 23.197 1.00 65.19 290 LEU A CA 1
ATOM 2194 C C . LEU A 1 290 ? -10.304 0.431 23.805 1.00 65.19 290 LEU A C 1
ATOM 2196 O O . LEU A 1 290 ? -10.206 0.522 25.030 1.00 65.19 290 LEU A O 1
ATOM 2200 N N . ARG A 1 291 ? -9.552 1.147 22.969 1.00 69.88 291 ARG A N 1
ATOM 2201 C CA . ARG A 1 291 ? -8.658 2.238 23.402 1.00 69.88 291 ARG A CA 1
ATOM 2202 C C . ARG A 1 291 ? -9.148 3.560 22.814 1.00 69.88 291 ARG A C 1
ATOM 2204 O O . ARG A 1 291 ? -9.715 3.533 21.724 1.00 69.88 291 ARG A O 1
ATOM 2211 N N . PHE A 1 292 ? -8.949 4.646 23.562 1.00 60.91 292 PHE A N 1
ATOM 2212 C CA . PHE A 1 292 ? -9.289 6.029 23.211 1.00 60.91 292 PHE A CA 1
ATOM 2213 C C . PHE A 1 292 ? -8.033 6.898 23.253 1.00 60.91 292 PHE A C 1
ATOM 2215 O O . PHE A 1 292 ? -7.190 6.630 24.145 1.00 60.91 292 PHE A O 1
#

Foldseek 3Di:
DPPPPDPFLQPAEAEAAACGLQVLLVVLVVCVVVVPPDDGNQVNHEYEYQQYFDPCADPVNVPPRHGRAQVSGNFYEYEQQQDDPDPQGGGGHPDWGTQHYECAVLRHHAAQADDDGSLVVCCVVVVHNDCSRCVSRCVSVVQQVLQVVQVVPPPGFFFKWFDDPVRSVCQLQVNLDDDPDDAQPVVLRIATPHDCRVSHPHGDYTYGYFHNDPVGRFDKDKDKDAFAQPFAWDADWKKKWFDADPWIKIWIWDDPPNRTDHHGDIGMTMTGTHHPRADPPNPDRPDIDIDD

Radius of gyration: 20.62 Å; chains: 1; bounding box: 58×44×59 Å

InterPro domains:
  IPR000734 Triacylglycerol lipase family [PTHR11610] (15-250)
  IPR013818 Lipase [PF00151] (14-216)
  IPR029058 Alpha/Beta hydrolase fold [G3DSA:3.40.50.1820] (4-218)
  IPR029058 Alpha/Beta hydrolase fold [SSF53474] (8-217)

Sequence (292 aa):
MVSIPVADPQDNSHCGFSLGAHVAGYAGRGVQNKGFKIGRILGMLKISGLDPASPLFRQLLATSLVSLNSGDAHYVDVIHSDGARHWSEGLGLFEAIGHSDYFPNGGLDQPGCEHKKNAVLVSHLEGTMNSSVVCNHIRAWKLFYESLKMSKREDGCKFFAFHCPGGLKSFKLGTCFPQRCVENSPDGSCGMMGYGSEESKARGALYLVTRDTAPYCGHQMRALVVLSEKTLKMKGNLQLNITSDDDVTSFNFYSENEDEISGGLELRALGAAKFSSVDPEVNKVLSVTLRF

Organism: Diaphorina citri (NCBI:txid121845)